Protein AF-A0AAW1MFY2-F1 (afdb_monomer)

Mean predicted aligned error: 10.08 Å

Organism: Popillia japonica (NCBI:txid7064)

pLDDT: mean 84.33, std 12.92, range [39.78, 96.62]

Secondary structure (DSSP, 8-state):
---EE-TT---EE-TTS-EEE-SSS-HHHHHHHHHHHHHHHHHHHHHHHHHHHHHHHHHHHHHHHTTPPP---HHHHHHHHHHHHHHHHHHHHTTTTSSPPGGGTT-HHHHHHHHHHHHHTTHHHHHHHHHHHHHHHHHHHHHHHHHHHHHHHHHHHHHHHHHHHHHHHHHHHHHHHHHH-

Nearest PDB structures (foldseek):
  8e2i-assembly1_F  TM=3.526E-01  e=3.278E+00  Homo sapiens
  5xg2-assembly1_A  TM=2.879E-01  e=3.469E+00  Pyrococcus yayanosii CH1
  3zx6-assembly1_B  TM=2.786E-01  e=5.454E+00  Archaeoglobus fulgidus DSM 4304
  3mtt-assembly1_A  TM=3.464E-01  e=9.600E+00  Homo sapiens

Solvent-accessible surface area (backbone atoms only — not comparable to full-atom values): 10398 Å² total; per-residue (Å²): 138,76,78,52,69,43,100,87,46,78,58,42,76,44,99,87,73,44,51,35,44,42,80,69,89,44,65,65,60,52,48,41,52,51,52,46,49,50,51,55,52,53,51,49,53,50,52,54,53,50,50,56,51,49,64,76,48,46,66,54,56,53,27,58,74,71,71,46,83,71,92,68,52,72,66,56,52,51,52,52,50,50,54,51,50,52,52,51,48,58,51,51,74,48,45,75,67,70,49,87,56,74,88,29,76,89,32,68,74,56,36,53,41,38,52,51,49,35,55,74,71,36,46,72,62,50,54,50,54,52,54,53,55,49,49,54,52,50,54,52,50,51,52,51,52,53,67,59,52,54,60,57,58,56,51,54,50,52,51,52,54,52,53,53,52,53,52,53,50,53,52,50,54,53,52,49,56,66,71,75,104

Foldseek 3Di:
DDEDEDADDQFAADPVRHTYAHPPDRPLVVVLLVLLVVLLVVLVVLVVLLVVLCVVCVVQVVCVVVVHDRPDDLVRLVVSLVSLVVSVVVLVVCVVVVPQDPVCPVPVSSSVSNVNSNVVSVVVVSSVVSVVSSVVSNVSSVVVNVVNVVVVVVVVVVVVVVVVVVVVVVVVVVVCVVVVD

Structure (mmCIF, N/CA/C/O backbone):
data_AF-A0AAW1MFY2-F1
#
_entry.id   AF-A0AAW1MFY2-F1
#
loop_
_atom_site.group_PDB
_atom_site.id
_atom_site.type_symbol
_atom_site.label_atom_id
_atom_site.label_alt_id
_atom_site.label_comp_id
_atom_site.label_asym_id
_atom_site.label_entity_id
_atom_site.label_seq_id
_atom_site.pdbx_PDB_ins_code
_atom_site.Cartn_x
_atom_site.Cartn_y
_atom_site.Cartn_z
_atom_site.occupancy
_atom_site.B_iso_or_equiv
_atom_site.auth_seq_id
_atom_site.auth_comp_id
_atom_site.auth_asym_id
_atom_site.auth_atom_id
_atom_site.pdbx_PDB_model_num
ATOM 1 N N . MET A 1 1 ? -27.710 10.215 18.232 1.00 49.28 1 MET A N 1
ATOM 2 C CA . MET A 1 1 ? -27.244 8.865 18.613 1.00 49.28 1 MET A CA 1
ATOM 3 C C . MET A 1 1 ? -28.051 8.469 19.843 1.00 49.28 1 MET A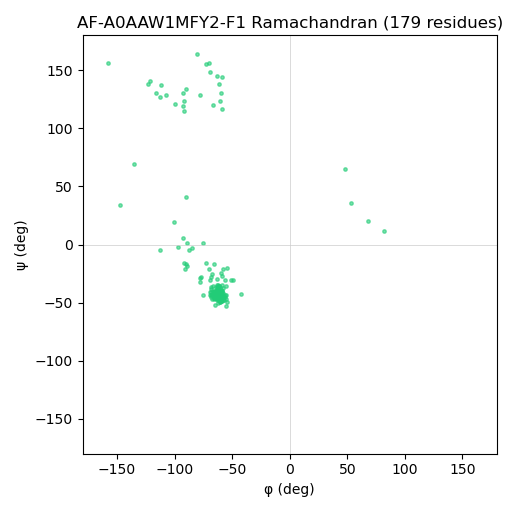 C 1
ATOM 5 O O . MET A 1 1 ? -27.950 9.173 20.839 1.00 49.28 1 MET A O 1
ATOM 9 N N . ASN A 1 2 ? -28.951 7.486 19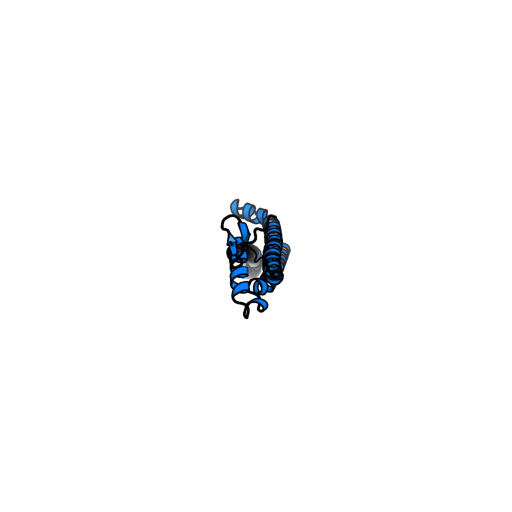.733 1.00 39.78 2 ASN A N 1
ATOM 10 C CA . ASN A 1 2 ? -29.898 7.128 20.799 1.00 39.78 2 ASN A CA 1
ATOM 11 C C . ASN A 1 2 ? -29.376 5.910 21.566 1.00 39.78 2 ASN A C 1
ATOM 13 O O . ASN A 1 2 ? -29.162 4.861 20.968 1.00 39.78 2 ASN A O 1
ATOM 17 N N . TYR A 1 3 ? -29.178 6.064 22.873 1.00 44.91 3 TYR A N 1
ATOM 18 C CA . TYR A 1 3 ? -28.800 4.979 23.777 1.00 44.91 3 TYR A CA 1
ATOM 19 C C . TYR A 1 3 ? -30.071 4.381 24.382 1.00 44.91 3 TYR A C 1
ATOM 21 O O . TYR A 1 3 ? -30.916 5.128 24.880 1.00 44.91 3 TYR A O 1
ATOM 29 N N . LYS A 1 4 ? -30.217 3.053 24.345 1.00 52.31 4 LYS A N 1
ATOM 30 C CA . LYS A 1 4 ? -31.281 2.338 25.064 1.00 52.31 4 LYS A CA 1
ATOM 31 C C . LYS A 1 4 ? -30.652 1.499 26.168 1.00 52.31 4 LYS A C 1
ATOM 33 O O . LYS A 1 4 ? -29.737 0.719 25.917 1.00 52.31 4 LYS A O 1
ATOM 38 N N . TYR A 1 5 ? -31.151 1.687 27.382 1.00 49.84 5 TYR A N 1
ATOM 39 C CA . TYR A 1 5 ? -30.713 0.959 28.566 1.00 49.84 5 TYR A CA 1
ATOM 40 C C . TYR A 1 5 ? -31.567 -0.302 28.732 1.00 49.84 5 TYR A C 1
ATOM 42 O O . TYR A 1 5 ? -32.791 -0.228 28.627 1.00 49.84 5 TYR A O 1
ATOM 50 N N . LEU A 1 6 ? -30.933 -1.448 28.990 1.00 51.25 6 LEU A N 1
ATOM 51 C CA . LEU A 1 6 ? -31.618 -2.685 29.375 1.00 51.25 6 LEU A CA 1
ATOM 52 C C . LEU A 1 6 ? -31.366 -2.948 30.863 1.00 51.25 6 LEU A C 1
ATOM 54 O O . LEU A 1 6 ? -30.215 -2.974 31.290 1.00 51.25 6 LEU A O 1
ATOM 58 N N . GLU A 1 7 ? -32.421 -3.180 31.646 1.00 47.53 7 GLU A N 1
ATOM 59 C CA . GLU A 1 7 ? -32.315 -3.375 33.103 1.00 47.53 7 GLU A CA 1
ATOM 60 C C . GLU A 1 7 ? -31.557 -4.655 33.519 1.00 47.53 7 GLU A C 1
ATOM 62 O O . GLU A 1 7 ? -31.112 -4.740 34.659 1.00 47.53 7 GLU A O 1
ATOM 67 N N . GLN A 1 8 ? -31.359 -5.632 32.618 1.00 43.28 8 GLN A N 1
ATOM 68 C CA . GLN A 1 8 ? -30.616 -6.883 32.886 1.00 43.28 8 GLN A CA 1
ATOM 69 C C . GLN A 1 8 ? -29.858 -7.441 31.656 1.00 43.28 8 GLN A C 1
ATOM 71 O O . GLN A 1 8 ? -29.762 -8.653 31.468 1.00 43.28 8 GLN A O 1
ATOM 76 N N . GLY A 1 9 ? -29.340 -6.577 30.777 1.00 53.31 9 GLY A N 1
ATOM 77 C CA . GLY A 1 9 ? -28.641 -6.995 29.552 1.00 53.31 9 GLY A CA 1
ATOM 78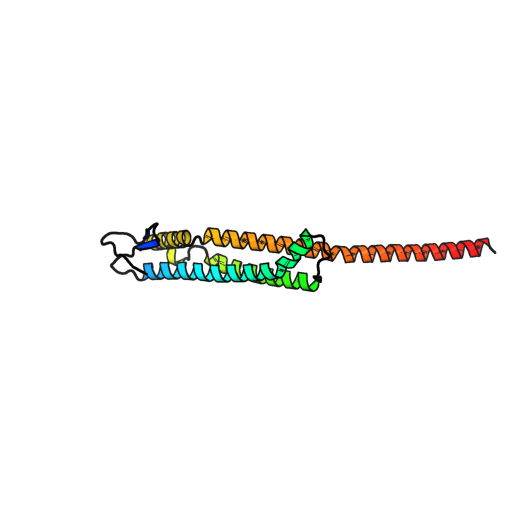 C C . GLY A 1 9 ? -27.147 -6.676 29.574 1.00 53.31 9 GLY A C 1
ATOM 79 O O . GLY A 1 9 ? -26.770 -5.575 29.956 1.00 53.31 9 GLY A O 1
ATOM 80 N N . LYS A 1 10 ? -26.304 -7.617 29.124 1.00 59.91 10 LYS A N 1
ATOM 81 C CA . LYS A 1 10 ? -24.885 -7.350 28.819 1.00 59.91 10 LYS A CA 1
ATOM 82 C C . LYS A 1 10 ? -24.788 -6.332 27.675 1.00 59.91 10 LYS A C 1
ATOM 84 O O . LYS A 1 10 ? -25.609 -6.387 26.757 1.00 59.91 10 LYS A O 1
ATOM 89 N N . ALA A 1 11 ? -23.786 -5.452 27.703 1.00 65.00 11 ALA A N 1
ATOM 90 C CA . ALA A 1 11 ? -23.556 -4.515 26.610 1.00 65.00 11 ALA A CA 1
ATOM 91 C C . ALA A 1 11 ? -23.307 -5.251 25.289 1.00 65.00 11 ALA A C 1
ATOM 93 O O . ALA A 1 11 ? -22.522 -6.198 25.227 1.00 65.00 11 ALA A O 1
ATOM 94 N N . ALA A 1 12 ? -24.016 -4.834 24.244 1.00 68.62 12 ALA A N 1
ATOM 95 C CA . ALA A 1 12 ? -23.994 -5.488 22.945 1.00 68.62 12 ALA A CA 1
ATOM 96 C C . ALA A 1 12 ? -24.432 -4.522 21.842 1.00 68.62 12 ALA A C 1
ATOM 98 O O . ALA A 1 12 ? -25.173 -3.563 22.079 1.00 68.62 12 ALA A O 1
ATOM 99 N N . ILE A 1 13 ? -24.009 -4.813 20.614 1.00 69.50 13 ILE A N 1
ATOM 100 C CA . ILE A 1 13 ? -24.531 -4.141 19.424 1.00 69.50 13 ILE A CA 1
ATOM 101 C C . ILE A 1 13 ? -25.712 -4.937 18.875 1.00 69.50 13 ILE A C 1
ATOM 103 O O . ILE A 1 13 ? -25.594 -6.118 18.551 1.00 69.50 13 ILE A O 1
ATOM 107 N N . SER A 1 14 ? -26.856 -4.269 18.743 1.00 71.19 14 SER A N 1
ATOM 108 C CA . SER A 1 14 ? -28.013 -4.794 18.022 1.00 71.19 14 SER A CA 1
ATOM 109 C C . SER A 1 14 ? -27.721 -4.864 16.514 1.00 71.19 14 SER A C 1
ATOM 111 O O . SER A 1 14 ? -27.051 -3.971 15.990 1.00 71.19 14 SER A O 1
ATOM 113 N N . PRO A 1 15 ? -28.291 -5.831 15.765 1.00 63.88 15 PRO A N 1
ATOM 114 C CA . PRO A 1 15 ? -28.170 -5.904 14.302 1.00 63.88 15 PRO A CA 1
ATOM 115 C C . PRO A 1 15 ? -28.610 -4.627 13.566 1.00 63.88 15 PRO A C 1
ATOM 117 O O . PRO A 1 15 ? -28.236 -4.410 12.419 1.00 63.88 15 PRO A O 1
ATOM 120 N N . ILE A 1 16 ? -29.412 -3.786 14.226 1.00 67.06 16 ILE A N 1
ATOM 121 C CA . ILE A 1 16 ? -29.963 -2.528 13.699 1.00 67.06 16 ILE A CA 1
ATOM 122 C C . ILE A 1 16 ? -29.010 -1.338 13.977 1.00 67.06 16 ILE A C 1
ATOM 124 O O . ILE A 1 16 ? -29.302 -0.198 13.631 1.00 67.06 16 ILE A O 1
ATOM 128 N N . GLY A 1 17 ? -27.852 -1.581 14.604 1.00 68.00 17 GLY A N 1
ATOM 129 C CA . GLY A 1 17 ? -26.869 -0.548 14.949 1.00 68.00 17 GLY A CA 1
ATOM 130 C C . GLY A 1 17 ? -27.187 0.218 16.239 1.00 68.00 17 GLY A C 1
ATOM 131 O O . GLY A 1 17 ? -26.557 1.238 16.521 1.00 68.00 17 GLY A O 1
ATOM 132 N N . GLU A 1 18 ? -28.152 -0.251 17.038 1.00 74.75 18 GLU A N 1
ATOM 133 C CA . GLU A 1 18 ? -28.389 0.282 18.384 1.00 74.75 18 GLU A CA 1
ATOM 134 C C . GLU A 1 18 ? -27.339 -0.274 19.357 1.00 74.75 18 GLU A C 1
ATOM 136 O O . GLU A 1 18 ? -27.129 -1.486 19.431 1.00 74.75 18 GLU A O 1
ATOM 141 N N . ILE A 1 19 ? -26.689 0.615 20.111 1.00 71.38 19 ILE A N 1
ATOM 142 C CA . ILE A 1 19 ? -25.712 0.246 21.139 1.00 71.38 19 ILE A CA 1
ATOM 143 C C . ILE A 1 19 ? -26.469 0.106 22.456 1.00 71.38 19 ILE A C 1
ATOM 145 O O . ILE A 1 19 ? -27.015 1.085 22.974 1.00 71.38 19 ILE A O 1
ATOM 149 N N . ILE A 1 20 ? -26.508 -1.114 22.981 1.00 73.12 20 ILE A N 1
ATOM 150 C CA . ILE A 1 20 ? -27.119 -1.422 24.270 1.00 73.12 20 ILE A CA 1
ATOM 151 C C . ILE A 1 20 ? -26.007 -1.333 25.308 1.00 73.12 20 ILE A C 1
ATOM 153 O O . ILE A 1 20 ? -25.006 -2.038 25.204 1.00 73.12 20 ILE A O 1
ATOM 157 N N . ILE A 1 21 ? -26.170 -0.429 26.268 1.00 71.94 21 ILE A N 1
ATOM 158 C CA . ILE A 1 21 ? -25.184 -0.132 27.310 1.00 71.94 21 ILE A CA 1
ATOM 159 C C . ILE A 1 21 ? -25.842 -0.389 28.663 1.00 71.94 21 ILE A C 1
ATOM 161 O O . ILE A 1 21 ? -27.019 -0.056 28.858 1.00 71.94 21 ILE A O 1
ATOM 165 N N . SER A 1 22 ? -25.086 -0.959 29.597 1.00 68.81 22 SER A N 1
ATOM 166 C CA . SER A 1 22 ? -25.566 -1.215 30.952 1.00 68.81 22 SER A CA 1
ATOM 167 C C . SER A 1 22 ? -25.933 0.117 31.646 1.00 68.81 22 SER A C 1
ATOM 169 O O . SER A 1 22 ? -25.223 1.121 31.491 1.00 68.81 22 SER A O 1
ATOM 171 N N . PRO A 1 23 ? -27.047 0.193 32.399 1.00 65.56 23 PRO A N 1
ATOM 172 C CA . PRO A 1 23 ? -27.486 1.439 33.038 1.00 65.56 23 PRO A CA 1
ATOM 173 C C . PRO A 1 23 ? -26.596 1.905 34.204 1.00 65.56 23 PRO A C 1
ATOM 175 O O . PRO A 1 23 ? -26.614 3.093 34.523 1.00 65.56 23 PRO A O 1
ATOM 178 N N . LEU A 1 24 ? -25.802 1.018 34.818 1.00 59.75 24 LEU A N 1
ATOM 179 C CA . LEU A 1 24 ? -24.924 1.325 35.955 1.00 59.75 24 LEU A CA 1
ATOM 180 C C . LEU A 1 24 ? -23.443 1.122 35.572 1.00 59.75 24 LEU A C 1
ATOM 182 O O . LEU A 1 24 ? -23.101 0.083 35.022 1.00 59.75 24 LEU A O 1
ATOM 186 N N . ASP A 1 25 ? -22.599 2.122 35.855 1.00 66.12 25 ASP A N 1
ATOM 187 C CA . ASP A 1 25 ? -21.136 2.161 35.630 1.00 66.12 25 ASP A CA 1
ATOM 188 C C . ASP A 1 25 ? -20.638 1.721 34.230 1.00 66.12 25 ASP A C 1
ATOM 190 O O . ASP A 1 25 ? -19.920 0.740 34.052 1.00 66.12 25 ASP A O 1
ATOM 194 N N . ASN A 1 26 ? -21.015 2.491 33.203 1.00 80.00 26 ASN A N 1
ATOM 195 C CA . ASN A 1 26 ? -20.731 2.195 31.791 1.00 80.00 26 ASN A CA 1
ATOM 196 C C . ASN A 1 26 ? -19.553 2.969 31.176 1.00 80.00 26 ASN A C 1
ATOM 198 O O . ASN A 1 26 ? -19.452 3.102 29.951 1.00 80.00 26 ASN A O 1
ATOM 202 N N . LEU A 1 27 ? -18.657 3.511 32.003 1.00 87.75 27 LEU A N 1
ATOM 203 C CA . LEU A 1 27 ? -17.519 4.294 31.516 1.00 87.75 27 LEU A CA 1
ATOM 204 C C . LEU A 1 27 ? -16.604 3.456 30.609 1.00 87.75 27 LEU A C 1
ATOM 206 O O . LEU A 1 27 ? -16.206 3.910 29.537 1.00 87.75 27 LEU A O 1
ATOM 210 N N . LEU A 1 28 ? -16.320 2.217 31.016 1.00 89.25 28 LEU A N 1
ATOM 211 C CA . LEU A 1 28 ? -15.463 1.291 30.275 1.00 89.25 28 LEU A CA 1
ATOM 212 C C . LEU A 1 28 ? -16.104 0.818 28.963 1.00 89.25 28 LEU A C 1
ATOM 214 O O . LEU A 1 28 ? -15.417 0.705 27.950 1.00 89.25 28 LEU A O 1
ATOM 218 N N . GLU A 1 29 ? -17.420 0.606 28.944 1.00 88.38 29 GLU A N 1
ATOM 219 C CA . GLU A 1 29 ? -18.171 0.253 27.731 1.00 88.38 29 GLU A CA 1
ATOM 220 C C . GLU A 1 29 ? -18.141 1.412 26.717 1.00 88.38 29 GLU A C 1
ATOM 222 O O . GLU A 1 29 ? -17.831 1.216 25.540 1.00 88.38 29 GLU A O 1
ATOM 227 N N . LYS A 1 30 ? -18.363 2.650 27.183 1.00 88.75 30 LYS A N 1
ATOM 228 C CA . LYS A 1 30 ? -18.258 3.866 26.357 1.00 88.75 30 LYS A CA 1
ATOM 229 C C . LYS A 1 30 ? -16.841 4.091 25.837 1.00 88.75 30 LYS A C 1
ATOM 231 O O . LYS A 1 30 ? -16.672 4.459 24.673 1.00 88.75 30 LYS A O 1
ATOM 236 N N . TYR A 1 31 ? -15.832 3.867 26.679 1.00 90.94 31 TYR A N 1
ATOM 237 C CA . TYR A 1 31 ? -14.429 3.916 26.272 1.00 90.94 31 TYR A CA 1
ATOM 238 C C . TYR A 1 31 ? -14.152 2.896 25.165 1.00 90.94 31 TYR A C 1
ATOM 240 O O . TYR A 1 31 ? -13.613 3.257 24.125 1.00 90.94 31 TYR A O 1
ATOM 248 N N . THR A 1 32 ? -14.597 1.652 25.351 1.00 90.19 32 THR A N 1
ATOM 249 C CA . THR A 1 32 ? -14.424 0.561 24.382 1.00 90.19 32 THR A CA 1
ATOM 250 C C . THR A 1 32 ? -15.038 0.902 23.032 1.00 90.19 32 THR A C 1
ATOM 252 O O . THR A 1 32 ? -14.385 0.768 21.997 1.00 90.19 32 THR A O 1
ATOM 255 N N . PHE A 1 33 ? -16.258 1.439 23.047 1.00 88.88 33 PHE A N 1
ATOM 256 C CA . PHE A 1 33 ? -16.913 1.935 21.845 1.00 88.88 33 PHE A CA 1
ATOM 257 C C . PHE A 1 33 ? -16.129 3.060 21.167 1.00 88.88 33 PHE A C 1
ATOM 259 O O . PHE A 1 33 ? -15.864 3.003 19.966 1.00 88.88 33 PHE A O 1
ATOM 266 N N . SER A 1 34 ? -15.721 4.066 21.940 1.00 92.00 34 SER A N 1
ATOM 267 C CA . SER A 1 34 ? -14.978 5.221 21.429 1.00 92.00 34 SER A CA 1
ATOM 268 C C . SER A 1 34 ? -13.633 4.805 20.832 1.00 92.00 34 SER A C 1
ATOM 270 O O . SER A 1 34 ? -13.237 5.325 19.793 1.00 92.00 34 SER A O 1
ATOM 272 N N . ASN A 1 35 ? -12.963 3.830 21.450 1.00 91.56 35 ASN A N 1
ATOM 273 C CA . ASN A 1 35 ? -11.698 3.280 20.986 1.00 91.56 35 ASN A CA 1
ATOM 274 C C . ASN A 1 35 ? -11.854 2.571 19.629 1.00 91.56 35 ASN A C 1
ATOM 276 O O . ASN A 1 35 ? -11.176 2.917 18.662 1.00 91.56 35 ASN A O 1
ATOM 280 N N . ALA A 1 36 ? -12.808 1.642 19.512 1.00 89.62 36 ALA A N 1
ATOM 281 C CA . ALA A 1 36 ? -13.078 0.953 18.248 1.00 89.62 36 ALA A CA 1
ATOM 282 C C . ALA A 1 36 ? -13.559 1.919 17.143 1.00 89.62 36 ALA A C 1
ATOM 284 O O . ALA A 1 36 ? -13.197 1.778 15.972 1.00 89.62 36 ALA A O 1
ATOM 285 N N . MET A 1 37 ? -14.328 2.950 17.504 1.00 91.56 37 MET A N 1
ATOM 286 C CA . MET A 1 37 ? -14.742 4.000 16.571 1.00 91.56 37 MET A CA 1
ATOM 287 C C . MET A 1 37 ? -13.551 4.839 16.087 1.00 91.56 37 MET A C 1
ATOM 289 O O . MET A 1 37 ? -13.436 5.096 14.888 1.00 91.56 37 MET A O 1
ATOM 293 N N . ALA A 1 38 ? -12.642 5.230 16.985 1.00 92.00 38 ALA A N 1
ATOM 294 C CA . ALA A 1 38 ? -11.420 5.947 16.625 1.00 92.00 38 ALA A CA 1
ATOM 295 C C . ALA A 1 38 ? -10.551 5.124 15.661 1.00 92.00 38 ALA A C 1
ATOM 297 O O . ALA A 1 38 ? -10.046 5.667 14.676 1.00 92.00 38 ALA A O 1
ATOM 298 N N . LEU A 1 39 ? -10.450 3.810 15.886 1.00 89.31 39 LEU A N 1
ATOM 299 C CA . LEU A 1 39 ? -9.765 2.890 14.979 1.00 89.31 39 LEU A CA 1
ATOM 300 C C . LEU A 1 39 ? -10.403 2.876 13.580 1.00 89.31 39 LEU A C 1
ATOM 302 O O . LEU A 1 39 ? -9.697 2.991 12.581 1.00 89.31 39 LEU A O 1
ATOM 306 N N . SER A 1 40 ? -11.735 2.813 13.499 1.00 92.06 40 SER A N 1
ATOM 307 C CA . SER A 1 40 ? -12.476 2.853 12.227 1.00 92.06 40 SER A CA 1
ATOM 308 C C . SER A 1 40 ? -12.232 4.139 11.426 1.00 92.06 40 SER A C 1
ATOM 310 O O . SER A 1 40 ? -12.068 4.091 10.201 1.00 92.06 40 SER A O 1
ATOM 312 N N . VAL A 1 41 ? -12.174 5.286 12.114 1.00 93.94 41 VAL A N 1
ATOM 313 C CA . VAL A 1 41 ? -11.869 6.590 11.503 1.00 93.94 41 VAL A CA 1
ATOM 314 C C . VAL A 1 41 ? -10.417 6.643 11.035 1.00 93.94 41 VAL A C 1
ATOM 316 O O . VAL A 1 41 ? -10.159 7.054 9.905 1.00 93.94 41 VAL A O 1
ATOM 319 N N . LYS A 1 42 ? -9.470 6.183 11.863 1.00 91.00 42 LYS A N 1
ATOM 320 C CA . LYS A 1 42 ? -8.046 6.108 11.504 1.00 91.00 42 LYS A CA 1
ATOM 321 C C . LYS A 1 42 ? -7.832 5.252 10.253 1.00 91.00 42 LYS A C 1
ATOM 323 O O . LYS A 1 42 ? -7.138 5.681 9.335 1.00 91.00 42 LYS A O 1
ATOM 328 N N . LEU A 1 43 ? -8.500 4.099 10.183 1.00 91.44 43 LEU A N 1
ATOM 329 C CA . LEU A 1 43 ? -8.498 3.231 9.007 1.00 91.44 43 LEU A CA 1
ATOM 330 C C . LEU A 1 43 ? -9.026 3.963 7.765 1.00 91.44 43 LEU A C 1
ATOM 332 O O . LEU A 1 43 ? -8.417 3.876 6.705 1.00 91.44 43 LEU A O 1
ATOM 336 N N . GLY A 1 44 ? -10.091 4.758 7.910 1.00 93.75 44 GLY A N 1
ATOM 337 C CA . GLY A 1 44 ? -10.635 5.584 6.826 1.00 93.75 44 GLY A CA 1
ATOM 338 C C . GLY A 1 44 ? -9.655 6.631 6.285 1.00 93.75 44 GLY A C 1
ATOM 339 O O . GLY A 1 44 ? -9.615 6.882 5.082 1.00 93.75 44 GLY A O 1
ATOM 340 N N . ILE A 1 45 ? -8.814 7.212 7.145 1.00 93.12 45 ILE A N 1
ATOM 341 C CA . ILE A 1 45 ? -7.768 8.158 6.721 1.00 93.12 45 ILE A CA 1
ATOM 342 C C . ILE A 1 45 ? -6.708 7.449 5.867 1.00 93.12 45 ILE A C 1
ATOM 344 O O . ILE A 1 45 ? -6.247 8.004 4.865 1.00 93.12 45 ILE A O 1
ATOM 348 N N . TRP A 1 46 ? -6.325 6.223 6.229 1.00 91.06 46 TRP A N 1
ATOM 349 C CA . TRP A 1 46 ? -5.390 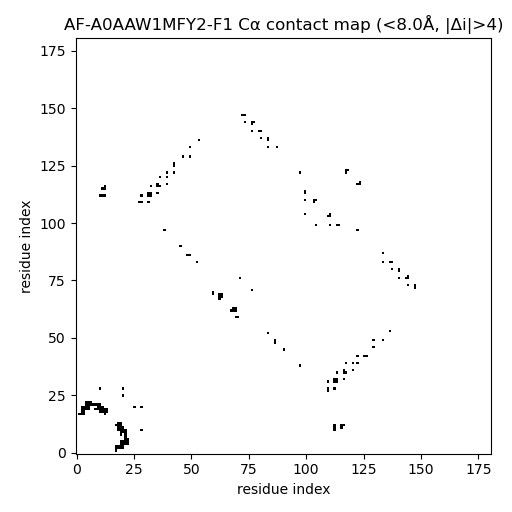5.431 5.427 1.00 91.06 46 TRP A CA 1
ATOM 350 C C . TRP A 1 46 ? -6.001 4.972 4.109 1.00 91.06 46 TRP A C 1
ATOM 352 O O . TRP A 1 46 ? -5.328 5.064 3.087 1.00 91.06 46 TRP A O 1
ATOM 362 N N . GLU A 1 47 ? -7.269 4.549 4.111 1.00 93.69 47 GLU A N 1
ATOM 363 C CA . GLU A 1 47 ? -8.014 4.225 2.886 1.00 93.69 47 GLU A CA 1
ATOM 364 C C . GLU A 1 47 ? -7.995 5.408 1.914 1.00 93.69 47 GLU A C 1
ATOM 366 O O . GLU A 1 47 ? -7.611 5.244 0.760 1.00 93.69 47 GLU A O 1
ATOM 371 N N . ALA A 1 48 ? -8.318 6.614 2.392 1.00 95.81 48 ALA A N 1
ATOM 372 C CA . ALA A 1 48 ? -8.302 7.823 1.571 1.00 95.81 48 ALA A CA 1
ATOM 373 C C . ALA A 1 48 ? -6.891 8.186 1.074 1.00 95.81 48 ALA A C 1
ATOM 375 O O . ALA A 1 48 ? -6.724 8.660 -0.049 1.00 95.81 48 ALA A O 1
ATOM 376 N N . SER A 1 49 ? -5.867 7.963 1.902 1.00 94.56 49 SER A N 1
ATOM 377 C CA . SER A 1 49 ? -4.470 8.228 1.532 1.00 94.56 49 SER A CA 1
ATOM 378 C C . SER A 1 49 ? -3.975 7.261 0.453 1.00 94.56 49 SER A C 1
ATOM 380 O O . SER A 1 49 ? -3.256 7.680 -0.453 1.00 94.56 49 SER A O 1
ATOM 382 N N . LEU A 1 50 ? -4.379 5.989 0.528 1.00 95.31 50 LEU A N 1
ATOM 383 C CA . LEU A 1 50 ? -4.098 4.985 -0.496 1.00 95.31 50 LEU A CA 1
ATOM 384 C C . LEU A 1 50 ? -4.857 5.265 -1.789 1.00 95.31 50 LEU A C 1
ATOM 386 O O . LEU A 1 50 ? -4.259 5.184 -2.854 1.00 95.31 50 LEU A O 1
ATOM 390 N N . GLU A 1 51 ? -6.133 5.637 -1.708 1.00 96.19 51 GLU A N 1
ATOM 391 C CA . GLU A 1 51 ? -6.918 5.990 -2.895 1.00 96.19 51 GLU A CA 1
ATOM 392 C C . GLU A 1 51 ? -6.283 7.173 -3.632 1.00 96.19 51 GLU A C 1
ATOM 394 O O . GLU A 1 51 ? -5.994 7.089 -4.819 1.00 96.19 51 GLU A O 1
ATOM 399 N N . LYS A 1 52 ? -5.900 8.219 -2.890 1.00 96.25 52 LYS A N 1
ATOM 400 C CA . LYS A 1 52 ? -5.175 9.357 -3.459 1.00 96.25 52 LYS A CA 1
ATOM 401 C C . LYS A 1 52 ? -3.866 8.936 -4.126 1.00 96.25 52 LYS A C 1
ATOM 403 O O . LYS A 1 52 ? -3.479 9.526 -5.128 1.00 96.25 52 LYS A O 1
ATOM 408 N N . TYR A 1 53 ? -3.149 7.963 -3.565 1.00 95.44 53 TYR A N 1
ATOM 409 C CA . TYR A 1 53 ? -1.946 7.428 -4.198 1.00 95.44 53 TYR A CA 1
ATOM 410 C C . TYR A 1 53 ? -2.277 6.711 -5.515 1.00 95.44 53 TYR A C 1
ATOM 412 O O . TYR A 1 53 ? -1.617 6.978 -6.521 1.00 95.44 53 TYR A O 1
ATOM 420 N N . ILE A 1 54 ? -3.304 5.855 -5.513 1.00 95.88 54 ILE A N 1
ATOM 421 C CA . ILE A 1 54 ? -3.788 5.117 -6.688 1.00 95.88 54 ILE A CA 1
ATOM 422 C C . ILE A 1 54 ? -4.152 6.084 -7.820 1.00 95.88 54 ILE A C 1
ATOM 424 O O . ILE A 1 54 ? -3.670 5.904 -8.938 1.00 95.88 54 ILE A O 1
ATOM 428 N N . ASP A 1 55 ? -4.870 7.167 -7.522 1.00 95.56 55 ASP A N 1
ATOM 429 C CA . ASP A 1 55 ? -5.215 8.202 -8.507 1.00 95.56 55 ASP A CA 1
ATOM 430 C C . ASP A 1 55 ? -3.963 8.772 -9.202 1.00 95.56 55 ASP A C 1
ATOM 432 O O . ASP A 1 55 ? -3.963 9.065 -10.397 1.00 95.56 55 ASP A O 1
ATOM 436 N N . THR A 1 56 ? -2.841 8.902 -8.478 1.00 93.31 56 THR A N 1
ATOM 437 C CA . THR A 1 56 ? -1.597 9.421 -9.074 1.00 93.31 56 THR A CA 1
ATOM 438 C C . THR A 1 56 ? -0.894 8.453 -10.017 1.00 93.31 56 THR A C 1
ATOM 440 O O . THR A 1 56 ? -0.007 8.895 -10.743 1.00 93.31 56 THR A O 1
ATOM 443 N N . ILE A 1 57 ? -1.230 7.163 -9.997 1.00 92.69 57 ILE A N 1
ATOM 444 C CA . ILE A 1 57 ? -0.629 6.132 -10.860 1.00 92.69 57 ILE A CA 1
ATOM 445 C C . ILE A 1 57 ? -1.627 5.562 -11.878 1.00 92.69 57 ILE A C 1
ATOM 447 O O . ILE A 1 57 ? -1.227 4.800 -12.755 1.00 92.69 57 ILE A O 1
ATOM 451 N N . GLU A 1 58 ? -2.901 5.957 -11.820 1.00 92.31 58 GLU A N 1
ATOM 452 C CA . GLU A 1 58 ? -3.966 5.471 -12.705 1.00 92.31 58 GLU A CA 1
ATOM 453 C C . GLU A 1 58 ? -3.628 5.674 -14.190 1.00 92.31 58 GLU A C 1
ATOM 455 O O . GLU A 1 58 ? -3.744 4.741 -14.990 1.00 92.31 58 GLU A O 1
ATOM 460 N N . PHE A 1 59 ? -3.095 6.846 -14.555 1.00 90.56 59 PHE A N 1
ATOM 461 C CA . PHE A 1 59 ? -2.695 7.148 -15.936 1.00 90.56 59 PHE A CA 1
ATOM 462 C C . PHE A 1 59 ? -1.691 6.133 -16.501 1.00 90.56 59 PHE A C 1
ATOM 464 O O . PHE A 1 59 ? -1.680 5.871 -17.701 1.00 90.56 59 PHE A O 1
ATOM 471 N N . VAL A 1 60 ? -0.855 5.547 -15.638 1.00 90.25 60 VAL A N 1
ATOM 472 C CA . VAL A 1 60 ? 0.144 4.561 -16.045 1.00 90.25 60 VAL A CA 1
ATOM 473 C C . VAL A 1 60 ? -0.534 3.268 -16.471 1.00 90.25 60 VAL A C 1
ATOM 475 O O . VAL A 1 60 ? -0.177 2.700 -17.500 1.00 90.25 60 VAL A O 1
ATOM 478 N N . THR A 1 61 ? -1.536 2.817 -15.715 1.00 88.50 61 THR A N 1
ATOM 479 C CA . THR A 1 61 ? -2.310 1.621 -16.074 1.00 88.50 61 THR A CA 1
ATOM 480 C C . THR A 1 61 ? -3.053 1.807 -17.396 1.00 88.50 61 THR A C 1
ATOM 482 O O . THR A 1 61 ? -3.080 0.893 -18.220 1.00 88.50 61 THR A O 1
ATOM 485 N N . GLU A 1 62 ? -3.570 3.012 -17.646 1.00 90.06 62 GLU A N 1
ATOM 486 C CA . GLU A 1 62 ? -4.235 3.362 -18.901 1.00 90.06 62 GLU A CA 1
ATOM 487 C C . GLU A 1 62 ? -3.255 3.381 -20.082 1.00 90.06 62 GLU A C 1
ATOM 489 O O . GLU A 1 62 ? -3.554 2.842 -21.151 1.00 90.06 62 GLU A O 1
ATOM 494 N N . ASP A 1 63 ? -2.057 3.940 -19.888 1.00 89.88 63 ASP A N 1
ATOM 495 C CA . ASP A 1 63 ? -0.997 3.911 -20.895 1.00 89.88 63 ASP A CA 1
ATOM 496 C C . ASP A 1 63 ? -0.563 2.471 -21.215 1.00 89.88 63 ASP A C 1
ATOM 498 O O . ASP A 1 63 ? -0.447 2.125 -22.3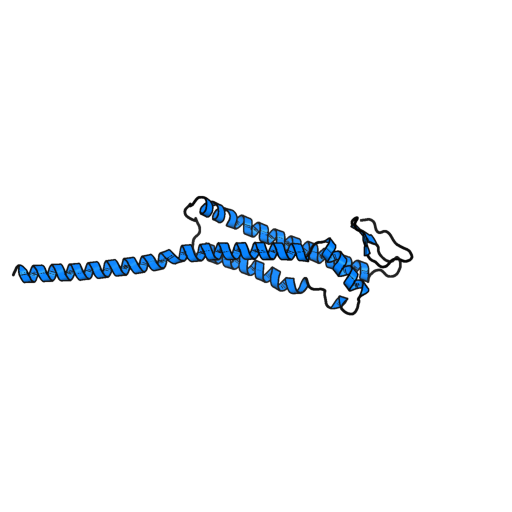93 1.00 89.88 63 ASP A O 1
ATOM 502 N N . LEU A 1 64 ? -0.395 1.608 -20.202 1.00 86.75 64 LEU A N 1
ATOM 503 C CA . LEU A 1 64 ? -0.076 0.187 -20.401 1.00 86.75 64 LEU A CA 1
ATOM 504 C C . LEU A 1 64 ? -1.166 -0.534 -21.200 1.00 86.75 64 LEU A C 1
ATOM 506 O O . LEU A 1 64 ? -0.855 -1.251 -22.150 1.00 86.75 64 LEU A O 1
ATOM 510 N N . LYS A 1 65 ? -2.439 -0.336 -20.837 1.00 89.06 65 LYS A N 1
ATOM 511 C CA . LYS A 1 65 ? -3.588 -0.969 -21.503 1.00 89.06 65 LYS A CA 1
ATOM 512 C C . LYS A 1 65 ? -3.652 -0.617 -22.990 1.00 89.06 65 LYS A C 1
ATOM 514 O O . LYS A 1 65 ? -3.955 -1.474 -23.814 1.00 89.06 65 LYS A O 1
ATOM 519 N N . ASN A 1 66 ? -3.352 0.635 -23.327 1.00 91.06 66 ASN A N 1
ATOM 520 C CA . ASN A 1 66 ? -3.390 1.133 -24.700 1.00 91.06 66 ASN A CA 1
ATOM 521 C C . ASN A 1 66 ? -2.091 0.855 -25.485 1.00 91.06 66 ASN A C 1
ATOM 523 O O . ASN A 1 66 ? -2.012 1.188 -26.666 1.00 91.06 66 ASN A O 1
ATOM 527 N N . GLY A 1 67 ? -1.069 0.260 -24.855 1.00 84.31 67 GLY A N 1
ATOM 528 C CA . GLY A 1 67 ? 0.246 0.048 -25.470 1.00 84.31 67 GLY A CA 1
ATOM 529 C C . GLY A 1 67 ? 1.016 1.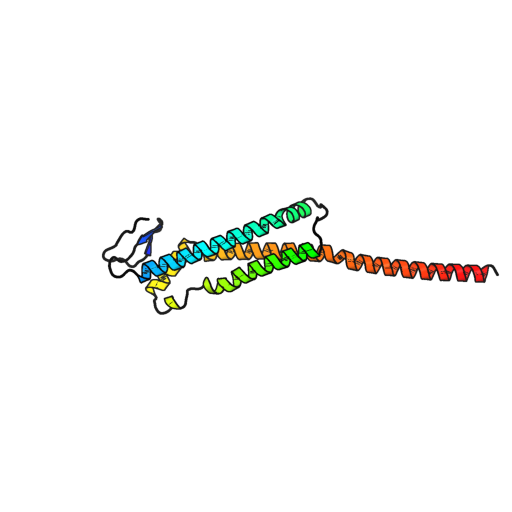349 -25.721 1.00 84.31 67 GLY A C 1
ATOM 530 O O . GLY A 1 67 ? 1.927 1.391 -26.551 1.00 84.31 67 GLY A O 1
ATOM 531 N N . ASN A 1 68 ? 0.648 2.424 -25.023 1.00 85.88 68 ASN A N 1
ATOM 532 C CA . ASN A 1 68 ? 1.305 3.714 -25.140 1.00 85.88 68 ASN A CA 1
ATOM 533 C C . ASN A 1 68 ? 2.685 3.677 -24.482 1.00 85.88 68 ASN A C 1
ATOM 535 O O . ASN A 1 68 ? 2.956 2.941 -23.531 1.00 85.88 68 ASN A O 1
ATOM 539 N N . LYS A 1 69 ? 3.570 4.561 -24.946 1.00 83.50 69 LYS A N 1
ATOM 540 C CA . LYS A 1 69 ? 4.841 4.795 -24.266 1.00 83.50 69 LYS A CA 1
ATOM 541 C C . LYS A 1 69 ? 4.580 5.439 -22.903 1.00 83.50 69 LYS A C 1
ATOM 543 O O . LYS A 1 69 ? 4.091 6.564 -22.839 1.00 83.50 69 LYS A O 1
ATOM 548 N N . ILE A 1 70 ? 5.003 4.755 -21.846 1.00 85.94 70 ILE A N 1
ATOM 549 C CA . ILE A 1 70 ? 4.886 5.217 -20.460 1.00 85.94 70 ILE A CA 1
ATOM 550 C C . ILE A 1 70 ? 5.652 6.533 -20.284 1.00 85.94 70 ILE A C 1
ATOM 552 O O . ILE A 1 70 ? 6.859 6.609 -20.544 1.00 85.94 70 ILE A O 1
ATOM 556 N N . LYS A 1 71 ? 4.949 7.572 -19.825 1.00 83.19 71 LYS A N 1
ATOM 557 C CA . LYS A 1 71 ? 5.487 8.925 -19.596 1.00 83.19 71 LYS A CA 1
ATOM 558 C C . LYS A 1 71 ? 6.045 9.112 -18.178 1.00 83.19 71 LYS A C 1
ATOM 560 O O . LYS A 1 71 ? 5.828 10.151 -17.570 1.00 83.19 71 LYS A O 1
ATOM 565 N N . MET A 1 72 ? 6.748 8.113 -17.649 1.00 86.62 72 MET A N 1
ATOM 566 C CA . MET A 1 72 ? 7.473 8.208 -16.377 1.00 86.62 72 MET A CA 1
ATOM 567 C C . MET A 1 72 ? 8.948 7.880 -16.584 1.00 86.62 72 MET A C 1
ATOM 569 O O . MET A 1 72 ? 9.304 6.938 -17.294 1.00 86.62 72 MET A O 1
ATOM 573 N N . SER A 1 73 ? 9.807 8.663 -15.946 1.00 87.62 73 SER A N 1
ATOM 574 C CA . SER A 1 73 ? 11.240 8.416 -15.828 1.00 87.62 73 SER A CA 1
ATOM 575 C C . SER A 1 73 ? 11.549 7.408 -14.718 1.00 87.62 73 SER A C 1
ATOM 577 O O . SER A 1 73 ? 10.736 7.142 -13.833 1.00 87.62 73 SER A O 1
ATOM 579 N N . GLN A 1 74 ? 12.763 6.854 -14.738 1.00 87.31 74 GLN A N 1
ATOM 580 C CA . GLN A 1 74 ? 13.214 5.896 -13.724 1.00 87.31 74 GLN A CA 1
ATOM 581 C C . GLN A 1 74 ? 13.248 6.515 -12.319 1.00 87.31 74 GLN A C 1
ATOM 583 O O . GLN A 1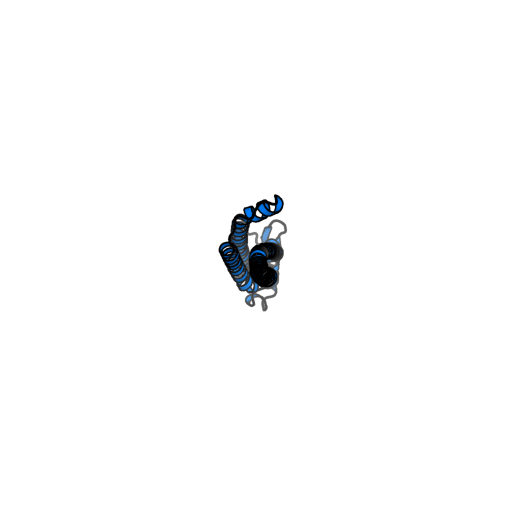 74 ? 12.930 5.842 -11.340 1.00 87.31 74 GLN A O 1
ATOM 588 N N . GLU A 1 75 ? 13.590 7.800 -12.229 1.00 89.25 75 GLU A N 1
ATOM 589 C CA . GLU A 1 75 ? 13.579 8.560 -10.980 1.00 89.25 75 GLU A CA 1
ATOM 590 C C . GLU A 1 75 ? 12.152 8.748 -10.447 1.00 89.25 75 GLU A C 1
ATOM 592 O O . GLU A 1 75 ? 11.904 8.533 -9.262 1.00 89.25 75 GLU A O 1
ATOM 597 N N . GLU A 1 76 ? 11.186 9.061 -11.315 1.00 90.88 76 GLU A N 1
ATOM 598 C CA . GLU A 1 76 ? 9.777 9.181 -10.921 1.00 90.88 76 GLU A CA 1
ATOM 599 C C . GLU A 1 76 ? 9.193 7.847 -10.452 1.00 90.88 76 GLU A C 1
ATOM 601 O O . GLU A 1 76 ? 8.479 7.821 -9.449 1.00 90.88 76 GLU A O 1
ATOM 606 N N . VAL A 1 77 ? 9.528 6.737 -11.124 1.00 92.00 77 VAL A N 1
ATOM 607 C CA . VAL A 1 77 ? 9.149 5.383 -10.680 1.00 92.00 77 VAL A CA 1
ATOM 608 C C . VAL A 1 77 ? 9.721 5.103 -9.291 1.00 92.00 77 VAL A C 1
ATOM 610 O O . VAL A 1 77 ? 8.997 4.635 -8.414 1.00 92.00 77 VAL A O 1
ATOM 613 N N . LEU A 1 78 ? 10.994 5.433 -9.054 1.00 92.25 78 LEU A N 1
ATOM 614 C CA . LEU A 1 78 ? 11.629 5.240 -7.750 1.00 92.25 78 LEU A CA 1
ATOM 615 C C . LEU A 1 78 ? 10.985 6.112 -6.661 1.00 92.25 78 LEU A C 1
ATOM 617 O O . LEU A 1 78 ? 10.739 5.625 -5.557 1.00 92.25 78 LEU A O 1
ATOM 621 N N . ARG A 1 79 ? 10.649 7.371 -6.969 1.00 94.12 79 ARG A N 1
ATOM 622 C CA . ARG A 1 79 ? 9.933 8.260 -6.042 1.00 94.12 79 ARG A CA 1
ATOM 623 C C . ARG A 1 79 ? 8.565 7.689 -5.681 1.00 94.12 79 ARG A C 1
ATOM 625 O O . ARG A 1 79 ? 8.230 7.618 -4.502 1.00 94.12 79 ARG A O 1
ATOM 632 N N . LYS A 1 80 ? 7.806 7.216 -6.675 1.00 94.00 80 LYS A N 1
ATOM 633 C CA . LYS A 1 80 ? 6.505 6.568 -6.459 1.00 94.00 80 LYS A CA 1
ATOM 634 C C . LYS A 1 80 ? 6.614 5.281 -5.652 1.00 94.00 80 LYS A C 1
ATOM 636 O O . LYS A 1 80 ? 5.758 5.041 -4.803 1.00 94.00 80 LYS A O 1
ATOM 641 N N . HIS A 1 81 ? 7.670 4.501 -5.863 1.00 93.94 81 HIS A N 1
ATOM 642 C CA . HIS A 1 81 ? 7.971 3.329 -5.046 1.00 93.94 81 HIS A CA 1
ATOM 643 C C . HIS A 1 81 ? 8.213 3.713 -3.578 1.00 93.94 81 HIS A C 1
ATOM 645 O O . HIS A 1 81 ? 7.647 3.097 -2.679 1.00 93.94 81 HIS A O 1
ATOM 651 N N . GLY A 1 82 ? 8.997 4.768 -3.331 1.00 94.56 82 GLY A N 1
ATOM 652 C CA . GLY A 1 82 ? 9.253 5.289 -1.986 1.00 94.56 82 GLY A CA 1
ATOM 653 C C . GLY A 1 82 ? 7.999 5.830 -1.291 1.00 94.56 82 GLY A C 1
ATOM 654 O O . GLY A 1 82 ? 7.773 5.523 -0.123 1.00 94.56 82 GLY A O 1
ATOM 655 N N . GLU A 1 83 ? 7.156 6.579 -2.010 1.00 94.31 83 GLU A N 1
ATOM 656 C CA . GLU A 1 83 ? 5.855 7.059 -1.514 1.00 94.31 83 GLU A CA 1
ATOM 657 C C . GLU A 1 83 ? 4.960 5.889 -1.064 1.00 94.31 83 GLU A C 1
ATOM 659 O O . GLU A 1 83 ? 4.430 5.907 0.049 1.00 94.31 83 GLU A O 1
ATOM 664 N N . LEU A 1 84 ? 4.843 4.840 -1.890 1.00 94.81 84 LEU A N 1
ATOM 665 C CA . LEU A 1 84 ? 4.061 3.648 -1.554 1.00 94.81 84 LEU A CA 1
ATOM 666 C C . LEU A 1 84 ? 4.658 2.880 -0.373 1.00 94.81 84 LEU A C 1
ATOM 668 O O . LEU A 1 84 ? 3.924 2.419 0.500 1.00 94.81 84 LEU A O 1
ATOM 672 N N . PHE A 1 85 ? 5.985 2.752 -0.325 1.00 93.31 85 PHE A N 1
ATOM 673 C CA . PHE A 1 85 ? 6.672 2.090 0.779 1.00 93.31 85 PHE A CA 1
ATOM 674 C C . PHE A 1 85 ? 6.437 2.820 2.106 1.00 93.31 85 PHE A C 1
ATOM 676 O O . PHE A 1 85 ? 6.132 2.178 3.109 1.00 93.31 85 PHE A O 1
ATOM 683 N N . ALA A 1 86 ? 6.505 4.154 2.112 1.00 92.19 86 ALA A N 1
ATOM 684 C CA . ALA A 1 86 ? 6.210 4.962 3.292 1.00 92.19 86 ALA A CA 1
ATOM 685 C C . ALA A 1 86 ? 4.753 4.789 3.753 1.00 92.19 86 ALA A C 1
ATOM 687 O O . ALA A 1 86 ? 4.502 4.623 4.948 1.00 92.19 86 ALA A O 1
ATOM 688 N N . LEU A 1 87 ? 3.801 4.763 2.813 1.00 91.31 87 LEU A N 1
ATOM 689 C CA . LEU A 1 87 ? 2.390 4.519 3.114 1.00 91.31 87 LEU A CA 1
ATOM 690 C C . LEU A 1 87 ? 2.174 3.118 3.709 1.00 91.31 87 LEU A C 1
ATOM 692 O O . LEU A 1 87 ? 1.549 2.984 4.761 1.00 91.31 87 LEU A O 1
ATOM 696 N N . ARG A 1 88 ? 2.748 2.082 3.086 1.00 90.12 88 ARG A N 1
ATOM 697 C CA . ARG A 1 88 ? 2.704 0.698 3.582 1.00 90.12 88 ARG A CA 1
ATOM 698 C C . ARG A 1 88 ? 3.324 0.581 4.970 1.00 90.12 88 ARG A C 1
ATOM 700 O O . ARG A 1 88 ? 2.758 -0.082 5.831 1.00 90.12 88 ARG A O 1
ATOM 707 N N . HIS A 1 89 ? 4.461 1.232 5.205 1.00 88.44 89 HIS A N 1
ATOM 708 C CA . HIS A 1 89 ? 5.118 1.232 6.507 1.00 88.44 89 HIS A CA 1
ATOM 709 C C . HIS A 1 89 ? 4.241 1.878 7.587 1.00 88.44 89 HIS A C 1
ATOM 711 O O . HIS A 1 89 ? 4.074 1.300 8.657 1.00 88.44 89 HIS A O 1
ATOM 717 N N . MET A 1 90 ? 3.627 3.028 7.297 1.00 84.75 90 MET A N 1
ATOM 718 C CA . MET A 1 90 ? 2.730 3.717 8.229 1.00 84.75 90 MET A CA 1
ATOM 719 C C . MET A 1 90 ? 1.507 2.865 8.598 1.00 84.75 90 MET A C 1
ATOM 721 O O . MET A 1 90 ? 1.116 2.818 9.768 1.00 84.75 90 MET A O 1
ATOM 725 N N . ILE A 1 91 ? 0.923 2.183 7.609 1.00 83.88 91 ILE A N 1
ATOM 726 C CA . ILE A 1 91 ? -0.217 1.281 7.804 1.00 83.88 91 ILE A CA 1
ATOM 727 C C . ILE A 1 91 ? 0.212 0.056 8.617 1.00 83.88 91 ILE A C 1
ATOM 729 O O . ILE A 1 91 ? -0.439 -0.261 9.606 1.00 83.88 91 ILE A O 1
ATOM 733 N N . ASN A 1 92 ? 1.338 -0.576 8.273 1.00 81.12 92 ASN A N 1
ATOM 734 C CA . ASN A 1 92 ? 1.838 -1.766 8.964 1.00 81.12 92 ASN A CA 1
ATOM 735 C C . ASN A 1 92 ? 2.245 -1.495 10.415 1.00 81.12 92 ASN A C 1
ATOM 737 O O . ASN A 1 92 ? 1.856 -2.256 11.290 1.00 81.12 92 ASN A O 1
ATOM 741 N N . LEU A 1 93 ? 2.956 -0.396 10.695 1.00 74.31 93 LEU A N 1
ATOM 742 C CA . LEU A 1 93 ? 3.314 -0.005 12.068 1.00 74.31 93 LEU A CA 1
ATOM 743 C C . LEU A 1 93 ? 2.070 0.204 12.941 1.00 74.31 93 LEU A C 1
ATOM 745 O O . LEU A 1 93 ? 2.097 0.058 14.156 1.00 74.31 93 LEU A O 1
ATOM 749 N N . SER A 1 94 ? 0.964 0.568 12.303 1.00 65.81 94 SER A N 1
ATOM 750 C CA . SER A 1 94 ? -0.308 0.770 12.969 1.00 65.81 94 SER A CA 1
ATOM 751 C C . SER A 1 94 ? -1.230 -0.450 12.891 1.00 65.81 94 SER A C 1
ATOM 753 O O . SER A 1 94 ? -2.326 -0.396 13.443 1.00 65.81 94 SER A O 1
ATOM 755 N N . SER A 1 95 ? -0.814 -1.516 12.203 1.00 63.31 95 SER A N 1
ATOM 756 C CA . SER A 1 95 ? -1.549 -2.774 12.088 1.00 63.31 95 SER A CA 1
ATOM 757 C C . SER A 1 95 ? -1.406 -3.617 13.349 1.00 63.31 95 SER A C 1
ATOM 759 O O . SER A 1 95 ? -2.366 -4.286 13.703 1.00 63.31 95 SER A O 1
ATOM 761 N N . ASP A 1 96 ? -0.295 -3.496 14.082 1.00 61.62 96 ASP A N 1
ATOM 762 C CA . ASP A 1 96 ? -0.175 -4.014 15.460 1.00 61.62 96 ASP A CA 1
ATOM 763 C C . ASP A 1 96 ? -1.246 -3.403 16.388 1.00 61.62 96 ASP A C 1
ATOM 765 O O . ASP A 1 96 ? -1.601 -3.956 17.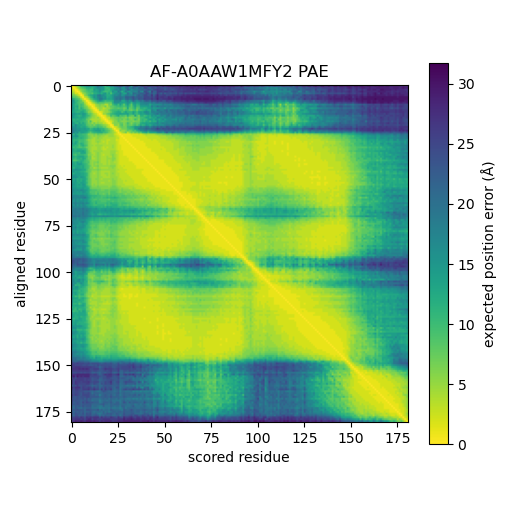420 1.00 61.62 96 ASP A O 1
ATOM 769 N N . LEU A 1 97 ? -1.807 -2.252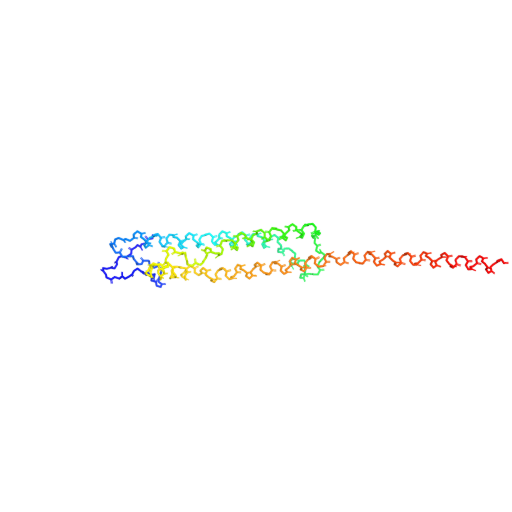 15.997 1.00 55.09 97 LEU A N 1
ATOM 770 C CA . LEU A 1 97 ? -2.895 -1.558 16.689 1.00 55.09 97 LEU A CA 1
ATOM 771 C C . LEU A 1 97 ? -4.294 -2.047 16.256 1.00 55.09 97 LEU A C 1
ATOM 773 O O . LEU A 1 97 ? -5.293 -1.554 16.777 1.00 55.09 97 LEU A O 1
ATOM 777 N N . LEU A 1 98 ? -4.378 -2.943 15.264 1.00 60.06 98 LEU A N 1
ATOM 778 C CA . LEU A 1 98 ? -5.625 -3.575 14.816 1.00 60.06 98 LEU A CA 1
ATOM 779 C C . LEU A 1 98 ? -5.924 -4.878 15.568 1.00 60.06 98 LEU A C 1
ATOM 781 O O . LEU A 1 98 ? -7.069 -5.334 15.524 1.00 60.06 98 LEU A O 1
ATOM 785 N N . ASP A 1 99 ? -4.926 -5.458 16.235 1.00 72.00 99 ASP A N 1
ATOM 786 C CA . ASP A 1 99 ? -5.133 -6.553 17.177 1.00 72.00 99 ASP A CA 1
ATOM 787 C C . ASP A 1 99 ? -5.835 -6.042 18.437 1.00 72.00 99 ASP A C 1
ATOM 789 O O . ASP A 1 99 ? -5.791 -4.852 18.761 1.00 72.00 99 ASP A O 1
ATOM 793 N N . THR A 1 100 ? -6.523 -6.942 19.142 1.00 76.25 100 THR A N 1
ATOM 794 C CA . THR A 1 100 ? -7.222 -6.594 20.379 1.00 76.25 100 THR A CA 1
ATOM 795 C C . THR A 1 100 ? -6.223 -6.031 21.395 1.00 76.25 100 THR A C 1
ATOM 797 O O . THR A 1 100 ? -5.341 -6.779 21.821 1.00 76.25 100 THR A O 1
ATOM 800 N N . PRO A 1 101 ? -6.352 -4.754 21.814 1.00 82.94 101 PRO A N 1
ATOM 801 C CA . PRO A 1 101 ? -5.387 -4.147 22.727 1.00 82.94 101 PRO A CA 1
ATOM 802 C C . PRO A 1 101 ? -5.273 -4.898 24.058 1.00 82.94 101 PRO A C 1
ATOM 804 O O . PRO A 1 101 ? -6.297 -5.298 24.615 1.00 82.94 101 PRO A O 1
ATOM 807 N N . ASP A 1 102 ? -4.065 -4.968 24.625 1.00 85.75 102 ASP A N 1
ATOM 808 C CA . ASP A 1 102 ? -3.753 -5.667 25.888 1.00 85.75 102 ASP A CA 1
ATOM 809 C C . ASP A 1 102 ? -4.682 -5.279 27.044 1.00 85.75 102 ASP A C 1
ATOM 811 O O . ASP A 1 102 ? -5.009 -6.087 27.911 1.00 85.75 102 ASP A O 1
ATOM 815 N N . PHE A 1 103 ? -5.169 -4.035 27.026 1.00 87.88 103 PHE A N 1
ATOM 816 C CA . PHE A 1 103 ? -6.160 -3.516 27.967 1.00 87.88 103 PHE A CA 1
ATOM 817 C C . PHE A 1 103 ? -7.395 -4.424 28.131 1.00 87.88 103 PHE A C 1
ATOM 819 O O . PHE A 1 103 ? -8.010 -4.443 29.202 1.00 87.88 103 PHE A O 1
ATOM 826 N N . TYR A 1 104 ? -7.774 -5.152 27.078 1.00 89.06 104 TYR A N 1
ATOM 827 C CA . TYR A 1 104 ? -8.946 -6.020 27.055 1.00 89.06 104 TYR A CA 1
ATOM 828 C C . TYR A 1 104 ? -8.655 -7.473 27.451 1.00 89.06 104 TYR A C 1
ATOM 830 O O . TYR A 1 104 ? -9.606 -8.169 27.789 1.00 89.06 104 TYR A O 1
ATOM 838 N N . TRP A 1 105 ? -7.394 -7.926 27.471 1.00 87.19 105 TRP A N 1
ATOM 839 C CA . TRP A 1 105 ? -7.046 -9.343 27.683 1.00 87.19 105 TRP A CA 1
ATOM 840 C C . TRP A 1 105 ? -7.462 -9.894 29.050 1.00 87.19 105 TRP A C 1
ATOM 842 O O . TRP A 1 105 ? -7.764 -11.073 29.176 1.00 87.19 105 TRP A O 1
ATOM 852 N N . GLU A 1 106 ? -7.501 -9.051 30.082 1.00 85.19 106 GLU A N 1
ATOM 853 C CA . GLU A 1 106 ? -7.957 -9.442 31.425 1.00 85.19 106 GLU A CA 1
ATOM 854 C C . GLU A 1 106 ? -9.461 -9.177 31.640 1.00 85.19 106 GLU A C 1
ATOM 856 O O . GLU A 1 106 ? -9.970 -9.265 32.760 1.00 85.19 106 GLU A O 1
ATOM 861 N N . ARG A 1 107 ? -10.182 -8.756 30.590 1.00 87.19 107 ARG A N 1
ATOM 862 C CA . ARG A 1 107 ? -11.545 -8.215 30.673 1.00 87.19 107 ARG A CA 1
ATOM 863 C C . ARG A 1 107 ? -12.444 -8.802 29.586 1.00 87.19 107 ARG A C 1
ATOM 865 O O . ARG A 1 107 ? -12.934 -8.060 28.734 1.00 87.19 107 ARG A O 1
ATOM 872 N N . ASP A 1 108 ? -12.759 -10.093 29.695 1.00 85.88 108 ASP A N 1
ATOM 873 C CA . ASP A 1 108 ? -13.569 -10.867 28.735 1.00 85.88 108 ASP A CA 1
ATOM 874 C C . ASP A 1 108 ? -14.810 -10.119 28.212 1.00 85.88 108 ASP A C 1
ATOM 876 O O . ASP A 1 108 ? -15.130 -10.143 27.025 1.00 85.88 108 ASP A O 1
ATOM 880 N N . GLN A 1 109 ? -15.533 -9.418 29.095 1.00 85.38 109 GLN A N 1
ATOM 881 C CA . GLN A 1 109 ? -16.745 -8.683 28.715 1.00 85.38 109 GLN A CA 1
ATOM 882 C C . GLN A 1 109 ? -16.458 -7.517 27.757 1.00 85.38 109 GLN A C 1
ATOM 884 O O . GLN A 1 109 ? -17.214 -7.296 26.811 1.00 85.38 109 GLN A O 1
ATOM 889 N N . LEU A 1 110 ? -15.374 -6.775 27.993 1.00 87.81 110 LEU A N 1
ATOM 890 C CA . LEU A 1 110 ? -14.973 -5.660 27.139 1.00 87.81 110 LEU A CA 1
ATOM 891 C C . LEU A 1 110 ? -14.293 -6.152 25.863 1.00 87.81 110 LEU A C 1
ATOM 893 O O . LEU A 1 110 ? -14.459 -5.524 24.824 1.00 87.81 110 LEU A O 1
ATOM 897 N N . GLU A 1 111 ? -13.578 -7.275 25.926 1.00 88.88 111 GLU A N 1
ATOM 898 C CA . GLU A 1 111 ? -12.984 -7.921 24.756 1.00 88.88 111 GLU A CA 1
ATOM 899 C C . GLU A 1 111 ? -14.059 -8.339 23.744 1.00 88.88 111 GLU A C 1
ATOM 901 O O . GLU A 1 111 ? -13.996 -7.980 22.566 1.00 88.88 111 GLU A O 1
ATOM 906 N N . VAL A 1 112 ? -15.108 -9.023 24.219 1.00 88.38 112 VAL A N 1
ATOM 907 C CA . VAL A 1 112 ? -16.250 -9.421 23.386 1.00 88.38 112 VAL A CA 1
ATOM 908 C C . VAL A 1 112 ? -16.944 -8.194 22.799 1.00 88.38 112 VAL A C 1
ATOM 910 O O . VAL A 1 112 ? -17.235 -8.174 21.602 1.00 88.38 112 VAL A O 1
ATOM 913 N N . LEU A 1 113 ? -17.175 -7.152 23.606 1.00 88.19 113 LEU A N 1
ATOM 914 C CA . LEU A 1 113 ? -17.782 -5.909 23.132 1.00 88.19 113 LEU A CA 1
ATOM 915 C C . LEU A 1 113 ? -16.915 -5.235 22.057 1.00 88.19 113 LEU A C 1
ATOM 917 O O . LEU A 1 113 ? -17.425 -4.869 20.999 1.00 88.19 113 LEU A O 1
ATOM 921 N N . TYR A 1 114 ? -15.607 -5.107 22.290 1.00 89.44 114 TYR A N 1
ATOM 922 C CA . TYR A 1 114 ? -14.657 -4.536 21.335 1.00 89.44 114 TYR A CA 1
ATOM 923 C C . TYR A 1 114 ? -14.666 -5.305 20.009 1.00 89.44 114 TYR A C 1
ATOM 925 O O . TYR A 1 114 ? -14.818 -4.706 18.944 1.00 89.44 114 TYR A O 1
ATOM 933 N N . SER A 1 115 ? -14.601 -6.636 20.073 1.00 89.12 115 SER A N 1
ATOM 934 C CA . SER A 1 115 ? -14.639 -7.518 18.904 1.00 89.12 115 SER A CA 1
ATOM 935 C C . SER A 1 115 ? -15.951 -7.393 18.118 1.00 89.12 115 SER A C 1
ATOM 937 O O . SER A 1 115 ? -15.939 -7.301 16.885 1.00 89.12 115 SER A O 1
ATOM 939 N N . GLN A 1 116 ? -17.094 -7.286 18.808 1.00 88.81 116 GLN A N 1
ATOM 940 C CA . GLN A 1 116 ? -18.390 -7.017 18.173 1.00 88.81 116 GLN A CA 1
ATOM 941 C C . GLN A 1 116 ? -18.397 -5.672 17.437 1.00 88.81 116 GLN A C 1
ATOM 943 O O . GLN A 1 116 ? -18.875 -5.598 16.304 1.00 88.81 116 GLN A O 1
ATOM 948 N N . ILE A 1 117 ? -17.840 -4.619 18.044 1.00 90.06 117 ILE A N 1
ATOM 949 C CA . ILE A 1 117 ? -17.764 -3.290 17.425 1.00 90.06 117 ILE A CA 1
ATOM 950 C C . ILE A 1 117 ? -16.820 -3.298 16.213 1.00 90.06 117 ILE A C 1
ATOM 952 O O . ILE A 1 117 ? -17.176 -2.773 15.156 1.00 90.06 117 ILE A O 1
ATOM 956 N N . CYS A 1 118 ? -15.650 -3.933 16.312 1.00 89.62 118 CYS A N 1
ATOM 957 C CA . CYS A 1 118 ? -14.724 -4.079 15.185 1.00 89.62 118 CYS A CA 1
ATOM 958 C C . CYS A 1 118 ? -15.333 -4.895 14.036 1.00 89.62 118 CYS A C 1
ATOM 960 O O . CYS A 1 118 ? -15.140 -4.555 12.864 1.00 89.62 118 CYS A O 1
ATOM 962 N N . THR A 1 119 ? -16.122 -5.923 14.356 1.00 90.12 119 THR A N 1
ATOM 963 C CA . THR A 1 119 ? -16.884 -6.698 13.368 1.00 90.12 119 THR A CA 1
ATOM 964 C C . THR A 1 119 ? -17.947 -5.831 12.696 1.00 90.12 119 THR A C 1
ATOM 966 O O . THR A 1 119 ? -18.034 -5.814 11.468 1.00 90.12 119 THR A O 1
ATOM 969 N N . TYR A 1 120 ? -18.702 -5.049 13.472 1.00 90.62 120 TYR A N 1
ATOM 970 C CA . TYR A 1 120 ? -19.709 -4.122 12.951 1.00 90.62 120 TYR A CA 1
ATOM 971 C C . TYR A 1 120 ? -19.099 -3.087 11.993 1.00 90.62 120 TYR A C 1
ATOM 973 O O . TYR A 1 120 ? -19.600 -2.887 10.888 1.00 90.62 120 TYR A O 1
ATOM 981 N N . PHE A 1 121 ? -17.958 -2.490 12.352 1.00 91.06 121 PHE A N 1
ATOM 982 C CA . PHE A 1 121 ? -17.220 -1.577 11.469 1.00 91.06 121 PHE A CA 1
ATOM 983 C C . PHE A 1 121 ? -16.439 -2.274 10.345 1.00 91.06 121 PHE A C 1
ATOM 985 O O . PHE A 1 121 ? -15.783 -1.599 9.545 1.00 91.06 121 PHE A O 1
ATOM 992 N N . SER A 1 122 ? -16.513 -3.607 10.258 1.00 91.94 122 SER A N 1
ATOM 993 C CA . SER A 1 122 ? -15.830 -4.423 9.251 1.00 91.94 122 SER A CA 1
ATOM 994 C C . SER A 1 122 ? -14.321 -4.163 9.181 1.00 91.94 122 SER A C 1
ATOM 996 O O . SER A 1 122 ? -13.741 -4.198 8.094 1.00 91.94 122 SER A O 1
ATOM 998 N N . ILE A 1 123 ? -13.682 -3.902 10.327 1.00 90.56 123 ILE A N 1
ATOM 999 C CA . ILE A 1 123 ? -12.272 -3.492 10.410 1.00 90.56 123 ILE A CA 1
ATOM 1000 C C . ILE A 1 123 ? -11.366 -4.509 9.713 1.00 90.56 123 ILE A C 1
ATOM 1002 O O . ILE A 1 123 ? -10.659 -4.149 8.777 1.00 90.56 123 ILE A O 1
ATOM 1006 N N . SER A 1 124 ? -11.463 -5.797 10.056 1.00 88.62 124 SER A N 1
ATOM 1007 C CA . SER A 1 124 ? -10.614 -6.843 9.464 1.00 88.62 124 SER A CA 1
ATOM 1008 C C . SER A 1 124 ? -10.790 -6.966 7.946 1.00 88.62 124 SER A C 1
ATOM 1010 O O . SER A 1 124 ? -9.815 -7.112 7.209 1.00 88.62 124 SER A O 1
ATOM 1012 N N . ARG A 1 125 ? -12.033 -6.865 7.449 1.00 91.69 125 ARG A N 1
ATOM 1013 C CA . ARG A 1 125 ? -12.321 -6.901 6.005 1.00 91.69 125 ARG A CA 1
ATOM 1014 C C . ARG A 1 125 ? -11.711 -5.692 5.298 1.00 91.69 125 ARG A C 1
ATOM 1016 O O . ARG A 1 125 ? -11.103 -5.854 4.245 1.00 91.69 125 ARG A O 1
ATOM 1023 N N . ARG A 1 126 ? -11.885 -4.496 5.862 1.00 92.81 126 ARG A N 1
ATOM 1024 C CA . ARG A 1 126 ? -11.360 -3.240 5.313 1.00 92.81 126 ARG A CA 1
ATOM 1025 C C . ARG A 1 126 ? -9.834 -3.244 5.271 1.00 92.81 126 ARG A C 1
ATOM 1027 O O . ARG A 1 126 ? -9.267 -2.997 4.212 1.00 92.81 126 ARG A O 1
ATOM 1034 N N . THR A 1 127 ? -9.178 -3.662 6.353 1.00 90.19 127 THR A N 1
ATOM 1035 C CA . THR A 1 127 ? -7.720 -3.850 6.394 1.00 90.19 127 THR A CA 1
ATOM 1036 C C . THR A 1 127 ? -7.243 -4.818 5.315 1.00 90.19 127 THR A C 1
ATOM 1038 O O . THR A 1 127 ? -6.271 -4.530 4.619 1.00 90.19 127 THR A O 1
ATOM 1041 N N . LYS A 1 128 ? -7.943 -5.944 5.113 1.00 89.62 128 LYS A N 1
ATOM 1042 C CA . LYS A 1 128 ? -7.601 -6.887 4.041 1.00 89.62 128 LYS A CA 1
ATOM 1043 C C . LYS A 1 128 ? -7.663 -6.224 2.661 1.00 89.62 128 LYS A C 1
ATOM 1045 O O . LYS A 1 128 ? -6.722 -6.361 1.893 1.00 89.62 128 LYS A O 1
ATOM 1050 N N . VAL A 1 129 ? -8.727 -5.475 2.364 1.00 93.88 129 VAL A N 1
ATOM 1051 C CA . VAL A 1 129 ? -8.873 -4.765 1.078 1.00 93.88 129 VAL A CA 1
ATOM 1052 C C . VAL A 1 129 ? -7.750 -3.746 0.862 1.00 93.88 129 VAL A C 1
ATOM 1054 O O . VAL A 1 129 ? -7.215 -3.661 -0.239 1.00 93.88 129 VAL A O 1
ATOM 1057 N N . ILE A 1 130 ? -7.365 -2.997 1.899 1.00 92.31 130 ILE A N 1
ATOM 1058 C CA . ILE A 1 130 ? -6.234 -2.059 1.836 1.00 92.31 130 ILE A CA 1
ATOM 1059 C C . ILE A 1 130 ? -4.936 -2.797 1.501 1.00 92.31 130 ILE A C 1
ATOM 1061 O O . ILE A 1 130 ? -4.214 -2.371 0.604 1.00 92.31 130 ILE A O 1
ATOM 1065 N N . ASN A 1 131 ? -4.651 -3.909 2.183 1.00 90.69 131 ASN A N 1
ATOM 1066 C CA . ASN A 1 131 ? -3.439 -4.692 1.943 1.00 90.69 131 ASN A CA 1
ATOM 1067 C C . ASN A 1 131 ? -3.378 -5.250 0.513 1.00 90.69 131 ASN A C 1
ATOM 1069 O O . ASN A 1 131 ? -2.331 -5.157 -0.122 1.00 90.69 131 ASN A O 1
ATOM 1073 N N . GLU A 1 132 ? -4.494 -5.752 -0.023 1.00 94.06 132 GLU A N 1
ATOM 1074 C CA . GLU A 1 132 ? -4.577 -6.189 -1.427 1.00 94.06 132 GLU A CA 1
ATOM 1075 C C . GLU A 1 132 ? -4.310 -5.028 -2.397 1.00 94.06 132 GLU A C 1
ATOM 1077 O O . GLU A 1 132 ? -3.469 -5.136 -3.287 1.00 94.06 132 GLU A O 1
ATOM 1082 N N . LYS A 1 133 ? -4.952 -3.868 -2.185 1.00 95.19 133 LYS A N 1
ATOM 1083 C CA . LYS A 1 133 ? -4.714 -2.664 -3.001 1.00 95.19 133 LYS A CA 1
ATOM 1084 C C . LYS A 1 133 ? -3.243 -2.230 -2.973 1.00 95.19 133 LYS A C 1
ATOM 1086 O O . LYS A 1 133 ? -2.694 -1.877 -4.016 1.00 95.19 133 LYS A O 1
ATOM 1091 N N . ILE A 1 134 ? -2.595 -2.269 -1.806 1.00 94.25 134 ILE A N 1
ATOM 1092 C CA . ILE A 1 134 ? -1.161 -1.969 -1.669 1.00 94.25 134 ILE A CA 1
ATOM 1093 C C . ILE A 1 134 ? -0.325 -2.963 -2.475 1.00 94.25 134 ILE A C 1
ATOM 1095 O O . ILE A 1 134 ? 0.562 -2.532 -3.210 1.00 94.25 134 ILE A O 1
ATOM 1099 N N . ASN A 1 135 ? -0.601 -4.265 -2.363 1.00 93.81 135 ASN A N 1
ATOM 1100 C CA . ASN A 1 135 ? 0.139 -5.295 -3.093 1.00 93.81 135 ASN A CA 1
ATOM 1101 C C . ASN A 1 135 ? 0.035 -5.093 -4.611 1.00 93.81 135 ASN A C 1
ATOM 1103 O O . ASN A 1 135 ? 1.063 -5.077 -5.282 1.00 93.81 135 ASN A O 1
ATOM 1107 N N . HIS A 1 136 ? -1.158 -4.806 -5.137 1.00 94.69 136 HIS A N 1
ATOM 1108 C CA . HIS A 1 136 ? -1.331 -4.487 -6.558 1.00 94.69 136 HIS A CA 1
ATOM 1109 C C . HIS A 1 136 ? -0.533 -3.253 -6.997 1.00 94.69 136 HIS A C 1
ATOM 1111 O O . HIS A 1 136 ? 0.056 -3.239 -8.077 1.00 94.69 136 HIS A O 1
ATOM 1117 N N . CYS A 1 137 ? -0.469 -2.215 -6.157 1.00 95.31 137 CYS A N 1
ATOM 1118 C CA . CYS A 1 137 ? 0.352 -1.042 -6.449 1.00 95.31 137 CYS A CA 1
ATOM 1119 C C . CYS A 1 137 ? 1.850 -1.389 -6.477 1.00 95.31 137 CYS A C 1
ATOM 1121 O O . CYS A 1 137 ? 2.576 -0.885 -7.332 1.00 95.31 137 CYS A O 1
ATOM 1123 N N . VAL A 1 138 ? 2.319 -2.248 -5.563 1.00 94.12 138 VAL A N 1
ATOM 1124 C CA . VAL A 1 138 ? 3.716 -2.712 -5.538 1.00 94.12 138 VAL A CA 1
ATOM 1125 C C . VAL A 1 138 ? 4.040 -3.478 -6.818 1.00 94.12 138 VAL A C 1
ATOM 1127 O O . VAL A 1 138 ? 5.012 -3.133 -7.488 1.00 94.12 138 VAL A O 1
ATOM 1130 N N . GLU A 1 139 ? 3.200 -4.446 -7.186 1.00 93.88 139 GLU A N 1
ATOM 1131 C CA . GLU A 1 139 ? 3.350 -5.243 -8.409 1.00 93.88 139 GLU A CA 1
ATOM 1132 C C . GLU A 1 139 ? 3.427 -4.348 -9.650 1.00 93.88 139 GLU A C 1
ATOM 1134 O O . GLU A 1 139 ? 4.334 -4.492 -10.470 1.00 93.88 139 GLU A O 1
ATOM 1139 N N . LEU A 1 140 ? 2.531 -3.360 -9.764 1.00 93.38 140 LEU A N 1
ATOM 1140 C CA . LEU A 1 140 ? 2.555 -2.413 -10.875 1.00 93.38 140 LEU A CA 1
ATOM 1141 C C . LEU A 1 140 ? 3.880 -1.642 -10.932 1.00 93.38 140 LEU A C 1
ATOM 1143 O O . LEU A 1 140 ? 4.484 -1.531 -11.995 1.00 93.38 140 LEU A O 1
ATOM 1147 N N . ILE A 1 141 ? 4.365 -1.116 -9.809 1.00 92.62 141 ILE A N 1
ATOM 1148 C CA . ILE A 1 141 ? 5.613 -0.340 -9.786 1.00 92.62 141 ILE A CA 1
ATOM 1149 C C . ILE A 1 141 ? 6.827 -1.211 -10.114 1.00 92.62 141 ILE A C 1
ATOM 1151 O O . ILE A 1 141 ? 7.751 -0.744 -10.783 1.00 92.62 141 ILE A O 1
ATOM 1155 N N . GLU A 1 142 ? 6.843 -2.469 -9.678 1.00 91.12 142 GLU A N 1
ATOM 1156 C CA . GLU A 1 142 ? 7.899 -3.422 -10.028 1.00 91.12 142 GLU A CA 1
ATOM 1157 C C . GLU A 1 142 ? 7.905 -3.745 -11.528 1.00 91.12 142 GLU A C 1
ATOM 1159 O O . GLU A 1 142 ? 8.974 -3.769 -12.153 1.00 91.12 142 GLU A O 1
ATOM 1164 N N . LEU A 1 143 ? 6.726 -3.888 -12.139 1.00 89.94 143 LEU A N 1
ATOM 1165 C CA . LEU A 1 143 ? 6.583 -4.016 -13.591 1.00 89.94 143 LEU A CA 1
ATOM 1166 C C . LEU A 1 143 ? 7.116 -2.777 -14.325 1.00 89.94 143 LEU A C 1
ATOM 1168 O O . LEU A 1 143 ? 7.853 -2.896 -15.303 1.00 89.94 143 LEU A O 1
ATOM 1172 N N . LEU A 1 144 ? 6.827 -1.572 -13.830 1.00 88.81 144 LEU A N 1
ATOM 1173 C CA . LEU A 1 144 ? 7.366 -0.339 -14.417 1.00 88.81 144 LEU A CA 1
ATOM 1174 C C . LEU A 1 144 ? 8.888 -0.267 -14.291 1.00 88.81 144 LEU A C 1
ATOM 1176 O O . LEU A 1 144 ? 9.585 0.077 -15.246 1.00 88.81 144 LEU A O 1
ATOM 1180 N N . ARG A 1 145 ? 9.420 -0.604 -13.115 1.00 86.56 145 ARG A N 1
ATOM 1181 C CA . ARG A 1 145 ? 10.859 -0.572 -12.849 1.00 86.56 145 ARG A CA 1
ATOM 1182 C C . ARG A 1 145 ? 11.617 -1.544 -13.752 1.00 86.56 145 ARG A C 1
ATOM 1184 O O . ARG A 1 145 ? 12.649 -1.157 -14.299 1.00 86.56 145 ARG A O 1
ATOM 1191 N N . SER A 1 146 ? 11.114 -2.768 -13.914 1.00 85.38 146 SER A N 1
ATOM 1192 C CA . SER A 1 146 ? 11.714 -3.770 -14.806 1.00 85.38 146 SER A CA 1
ATOM 1193 C C . SER A 1 146 ? 11.683 -3.306 -16.265 1.00 85.38 146 SER A C 1
ATOM 1195 O O . SER A 1 146 ? 12.736 -3.258 -16.897 1.00 85.38 146 SER A O 1
ATOM 1197 N N . HIS A 1 147 ? 10.542 -2.805 -16.748 1.00 82.81 147 HIS A N 1
ATOM 1198 C CA . HIS A 1 147 ? 10.412 -2.279 -18.111 1.00 82.81 147 HIS A CA 1
ATOM 1199 C C . HIS A 1 147 ? 11.376 -1.116 -18.422 1.00 82.81 147 HIS A C 1
ATOM 1201 O O . HIS A 1 147 ? 11.871 -0.973 -19.542 1.00 82.81 147 HIS A O 1
ATOM 1207 N N . LEU A 1 148 ? 11.665 -0.254 -17.441 1.00 77.81 148 LEU A N 1
ATOM 1208 C CA . LEU A 1 148 ? 12.621 0.842 -17.623 1.00 77.81 148 LEU A CA 1
ATOM 1209 C C . LEU A 1 148 ? 14.087 0.376 -17.574 1.00 77.81 148 LEU A C 1
ATOM 1211 O O . LEU A 1 148 ? 14.934 1.007 -18.213 1.00 77.81 148 LEU A O 1
ATOM 1215 N N . SER A 1 149 ? 14.385 -0.707 -16.851 1.00 70.12 149 SER A N 1
ATOM 1216 C CA . SER A 1 149 ? 15.742 -1.244 -16.680 1.00 70.12 149 SER A CA 1
ATOM 1217 C C . SER A 1 149 ? 16.306 -1.862 -17.967 1.00 70.12 149 SER A C 1
ATOM 1219 O O . SER A 1 149 ? 17.510 -1.761 -18.221 1.00 70.12 149 SER A O 1
ATOM 1221 N N . ASP A 1 150 ? 15.449 -2.410 -18.834 1.00 66.62 150 ASP A N 1
ATOM 1222 C CA . ASP A 1 150 ? 15.857 -3.086 -20.078 1.00 66.62 150 ASP A CA 1
ATOM 1223 C C . ASP A 1 150 ? 16.637 -2.178 -21.045 1.00 66.62 150 ASP A C 1
ATOM 1225 O O . ASP A 1 150 ? 17.487 -2.631 -21.814 1.00 66.62 150 ASP A O 1
ATOM 1229 N N . LYS A 1 151 ? 16.447 -0.857 -20.957 1.00 63.31 151 LYS A N 1
ATOM 1230 C CA . LYS A 1 151 ? 17.146 0.115 -21.814 1.00 63.31 151 LYS A CA 1
ATOM 1231 C C . LYS A 1 151 ? 18.650 0.190 -21.550 1.00 63.31 151 LYS A C 1
ATOM 1233 O O . LYS A 1 151 ? 19.394 0.612 -22.437 1.00 63.31 151 LYS A O 1
ATOM 1238 N N . HIS A 1 152 ? 19.105 -0.168 -20.348 1.00 65.50 152 HIS A N 1
ATOM 1239 C CA . HIS A 1 152 ? 20.528 -0.109 -20.021 1.00 65.50 152 HIS A CA 1
ATOM 1240 C C . HIS A 1 152 ? 21.302 -1.260 -20.673 1.00 65.50 152 HIS A C 1
ATOM 1242 O O . HIS A 1 152 ? 22.346 -1.027 -21.281 1.00 65.50 152 HIS A O 1
ATOM 1248 N N . HIS A 1 153 ? 20.750 -2.475 -20.624 1.00 69.56 153 HIS A N 1
ATOM 1249 C CA . HIS A 1 153 ? 21.355 -3.664 -21.228 1.00 69.56 153 HIS A CA 1
ATOM 1250 C C . HIS A 1 153 ? 21.481 -3.530 -22.748 1.00 69.56 153 HIS A C 1
ATOM 1252 O O . HIS A 1 153 ? 22.563 -3.745 -23.291 1.00 69.56 153 HIS A O 1
ATOM 1258 N N . VAL A 1 154 ? 20.428 -3.040 -23.411 1.00 75.00 154 VAL A N 1
ATOM 1259 C CA . VAL A 1 154 ? 20.433 -2.813 -24.865 1.00 75.00 154 VAL A CA 1
ATOM 1260 C C . VAL A 1 154 ? 21.500 -1.795 -25.284 1.00 75.00 154 VAL A C 1
ATOM 1262 O O . VAL A 1 154 ? 22.126 -1.942 -26.332 1.00 75.00 154 VAL A O 1
ATOM 1265 N N . ARG A 1 155 ? 21.760 -0.759 -24.473 1.00 80.69 155 ARG A N 1
ATOM 1266 C CA . ARG A 1 155 ? 22.802 0.232 -24.792 1.00 80.69 155 ARG A CA 1
ATOM 1267 C C . ARG A 1 155 ? 24.206 -0.369 -24.721 1.00 80.69 155 ARG A C 1
ATOM 1269 O O . ARG A 1 155 ? 25.034 -0.055 -25.573 1.00 80.69 155 ARG A O 1
ATOM 1276 N N . LEU A 1 156 ? 24.474 -1.204 -23.717 1.00 86.25 156 LEU A N 1
ATOM 1277 C CA . LEU A 1 156 ? 25.762 -1.890 -23.589 1.00 86.25 156 LEU A CA 1
ATOM 1278 C C . LEU A 1 156 ? 25.982 -2.871 -24.742 1.00 86.25 156 LEU A C 1
ATOM 1280 O O . LEU A 1 156 ? 27.071 -2.906 -25.307 1.00 86.25 156 LEU A O 1
ATOM 1284 N N . GLU A 1 157 ? 24.940 -3.599 -25.137 1.00 88.38 157 GLU A N 1
ATOM 1285 C CA . GLU A 1 157 ? 24.990 -4.511 -26.280 1.00 88.38 157 GLU A CA 1
ATOM 1286 C C . GLU A 1 157 ? 25.342 -3.772 -27.579 1.00 88.38 157 GLU A C 1
ATOM 1288 O O . GLU A 1 157 ? 26.289 -4.145 -28.271 1.00 88.38 157 GLU A O 1
ATOM 1293 N N . TRP A 1 158 ? 24.667 -2.652 -27.862 1.00 91.44 158 TRP A N 1
ATOM 1294 C CA . TRP A 1 158 ? 24.975 -1.818 -29.028 1.00 91.44 158 TRP A CA 1
ATOM 1295 C C . TRP A 1 158 ? 26.402 -1.263 -29.020 1.00 91.44 158 TRP A C 1
ATOM 1297 O O . TRP A 1 158 ? 27.035 -1.184 -30.073 1.00 91.44 158 TRP A O 1
ATOM 1307 N N . MET A 1 159 ? 26.925 -0.894 -27.848 1.00 92.06 159 MET A N 1
ATOM 1308 C CA . MET A 1 159 ? 28.307 -0.431 -27.714 1.00 92.06 159 MET A CA 1
ATOM 1309 C C . MET A 1 159 ? 29.305 -1.540 -28.071 1.00 92.06 159 MET A C 1
ATOM 1311 O O . MET A 1 159 ? 30.263 -1.279 -28.794 1.00 92.06 159 MET A O 1
ATOM 1315 N N . ILE A 1 160 ? 29.064 -2.777 -27.620 1.00 93.75 160 ILE A N 1
ATOM 1316 C CA . ILE A 1 160 ? 29.915 -3.935 -27.937 1.00 93.75 160 ILE A CA 1
ATOM 1317 C C . ILE A 1 160 ? 29.890 -4.231 -29.442 1.00 93.75 160 ILE A C 1
ATOM 1319 O O . ILE A 1 160 ? 30.950 -4.395 -30.043 1.00 93.75 160 ILE A O 1
ATOM 1323 N N . ILE A 1 161 ? 28.706 -4.243 -30.065 1.00 94.50 161 ILE A N 1
ATOM 1324 C CA . ILE A 1 161 ? 28.567 -4.462 -31.515 1.00 94.50 161 ILE A CA 1
ATOM 1325 C C . ILE A 1 161 ? 29.354 -3.402 -32.296 1.00 94.50 161 ILE A C 1
ATOM 1327 O O . ILE A 1 161 ? 30.094 -3.739 -33.218 1.00 94.50 161 ILE A O 1
ATOM 1331 N N . LEU A 1 162 ? 29.244 -2.127 -31.910 1.00 95.25 162 LEU A N 1
ATOM 1332 C CA . LEU A 1 162 ? 29.965 -1.035 -32.565 1.00 95.25 162 LEU A CA 1
ATOM 1333 C C . LEU A 1 162 ? 31.487 -1.189 -32.434 1.00 95.25 162 LEU A C 1
ATOM 1335 O O . LEU A 1 162 ? 32.199 -0.989 -33.415 1.00 95.25 162 LEU A O 1
ATOM 1339 N N . LEU A 1 163 ? 31.987 -1.580 -31.258 1.00 94.88 163 LEU A N 1
ATOM 1340 C CA . LEU A 1 163 ? 33.419 -1.811 -31.035 1.00 94.88 163 LEU A CA 1
ATOM 1341 C C . LEU A 1 163 ? 33.965 -2.945 -31.915 1.00 94.88 163 LEU A C 1
ATOM 1343 O O . LEU A 1 163 ? 35.010 -2.776 -32.537 1.00 94.88 163 LEU A O 1
ATOM 1347 N N . ILE A 1 164 ? 33.235 -4.060 -32.032 1.00 95.19 164 ILE A N 1
ATOM 1348 C CA . ILE A 1 164 ? 33.620 -5.178 -32.911 1.00 95.19 164 ILE A CA 1
ATOM 1349 C C . ILE A 1 164 ? 33.623 -4.738 -34.382 1.00 95.19 164 ILE A C 1
ATOM 1351 O O . ILE A 1 164 ? 34.542 -5.076 -35.122 1.00 95.19 164 ILE A O 1
ATOM 1355 N N . MET A 1 165 ? 32.628 -3.955 -34.813 1.00 96.62 165 MET A N 1
ATOM 1356 C CA . MET A 1 165 ? 32.569 -3.440 -36.187 1.00 96.62 165 MET A CA 1
ATOM 1357 C C . MET A 1 165 ? 33.773 -2.557 -36.530 1.00 96.62 165 MET A C 1
ATOM 1359 O O . MET A 1 165 ? 34.305 -2.654 -37.633 1.00 96.62 165 MET A O 1
ATOM 1363 N N . VAL A 1 166 ? 34.216 -1.711 -35.596 1.00 96.50 166 VAL A N 1
ATOM 1364 C CA . VAL A 1 166 ? 35.407 -0.867 -35.780 1.00 96.50 166 VAL A CA 1
ATOM 1365 C C . VAL A 1 166 ? 36.671 -1.718 -35.925 1.00 96.50 166 VAL A C 1
ATOM 1367 O O . VAL A 1 166 ? 37.451 -1.474 -36.843 1.00 96.50 166 VAL A O 1
ATOM 1370 N N . GLU A 1 167 ? 36.841 -2.738 -35.083 1.00 96.19 167 GLU A N 1
ATOM 1371 C CA . GLU A 1 167 ? 37.977 -3.669 -35.150 1.00 96.19 167 GLU A CA 1
ATOM 1372 C C . GLU A 1 167 ? 38.039 -4.390 -36.505 1.00 96.19 167 GLU A C 1
ATOM 1374 O O . GLU A 1 167 ? 39.064 -4.385 -37.185 1.00 96.19 167 GLU A O 1
ATOM 1379 N N . VAL A 1 168 ? 36.905 -4.943 -36.950 1.00 95.75 168 VAL A N 1
ATOM 1380 C CA . VAL A 1 168 ? 36.803 -5.635 -38.242 1.00 95.75 168 VAL A CA 1
ATOM 1381 C C . VAL A 1 168 ? 37.113 -4.687 -39.404 1.00 95.75 168 VAL A C 1
ATOM 1383 O O . VAL A 1 168 ? 37.795 -5.079 -40.347 1.00 95.75 168 VAL A O 1
ATOM 1386 N N . CYS A 1 169 ? 36.661 -3.431 -39.345 1.00 95.50 169 CYS A N 1
ATOM 1387 C CA . CYS A 1 169 ? 37.000 -2.427 -40.353 1.00 95.50 169 CYS A CA 1
ATOM 1388 C C . CYS A 1 169 ? 38.511 -2.160 -40.422 1.00 95.50 169 CYS A C 1
ATOM 1390 O O . CYS A 1 169 ? 39.052 -2.089 -41.526 1.00 95.50 169 CYS A O 1
ATOM 1392 N N . PHE A 1 170 ? 39.197 -2.031 -39.280 1.00 95.50 170 PHE A N 1
ATOM 1393 C CA . PHE A 1 170 ? 40.652 -1.847 -39.259 1.00 95.50 170 PHE A CA 1
ATOM 1394 C C . PHE A 1 170 ? 41.391 -3.053 -39.843 1.00 95.50 170 PHE A C 1
ATOM 1396 O O . PHE A 1 170 ? 42.285 -2.867 -40.669 1.00 95.50 170 PHE A O 1
ATOM 1403 N N . GLU A 1 171 ? 40.975 -4.270 -39.493 1.00 93.06 171 GLU A N 1
ATOM 1404 C CA . GLU A 1 171 ? 41.536 -5.502 -40.058 1.00 93.06 171 GLU A CA 1
ATOM 1405 C C . GLU A 1 171 ? 41.325 -5.594 -41.574 1.00 93.06 171 GLU A C 1
ATOM 1407 O O . GLU A 1 171 ? 42.251 -5.931 -42.311 1.00 93.06 171 GLU A O 1
ATOM 1412 N N . ILE A 1 172 ? 40.143 -5.223 -42.080 1.00 94.12 172 ILE A N 1
ATOM 1413 C CA . ILE A 1 172 ? 39.874 -5.198 -43.526 1.00 94.12 172 ILE A CA 1
ATOM 1414 C C . ILE A 1 172 ? 40.771 -4.176 -44.233 1.00 94.12 172 ILE A C 1
ATOM 1416 O O . ILE A 1 172 ? 41.353 -4.495 -45.268 1.00 94.12 172 ILE A O 1
ATOM 1420 N N . ILE A 1 173 ? 40.901 -2.960 -43.689 1.00 93.94 173 ILE A N 1
ATOM 1421 C CA . ILE A 1 173 ? 41.762 -1.916 -44.269 1.00 93.94 173 ILE A CA 1
ATOM 1422 C C . ILE A 1 173 ? 43.216 -2.399 -44.320 1.00 93.94 173 ILE A C 1
ATOM 1424 O O . ILE A 1 173 ? 43.858 -2.297 -45.364 1.00 93.94 173 ILE A O 1
ATOM 1428 N N . HIS A 1 174 ? 43.715 -2.973 -43.223 1.00 91.94 174 HIS A N 1
ATOM 1429 C CA . HIS A 1 174 ? 45.070 -3.511 -43.140 1.00 91.94 174 HIS A CA 1
ATOM 1430 C C . HIS A 1 174 ? 45.292 -4.691 -44.103 1.00 91.94 174 HIS A C 1
ATOM 1432 O O . HIS A 1 174 ? 46.330 -4.779 -44.759 1.00 91.94 174 HIS A O 1
ATOM 1438 N N . TYR A 1 175 ? 44.305 -5.580 -44.243 1.00 92.81 175 TYR A N 1
ATOM 1439 C CA . TYR A 1 175 ? 44.363 -6.697 -45.184 1.00 92.81 175 TYR A CA 1
ATOM 1440 C C . TYR A 1 175 ? 44.426 -6.226 -46.642 1.00 92.81 175 TYR A C 1
ATOM 1442 O O . TYR A 1 175 ? 45.212 -6.762 -47.422 1.00 92.81 175 TYR A O 1
ATOM 1450 N N . VAL A 1 176 ? 43.629 -5.217 -47.010 1.00 93.38 176 VAL A N 1
ATOM 1451 C CA . VAL A 1 176 ? 43.639 -4.635 -48.361 1.00 93.38 176 VAL A CA 1
ATOM 1452 C C . VAL A 1 176 ? 44.970 -3.946 -48.649 1.00 93.38 176 VAL A C 1
ATOM 1454 O O . VAL A 1 176 ? 45.545 -4.196 -49.704 1.00 93.38 176 VAL A O 1
ATOM 1457 N N . ASP A 1 177 ? 45.495 -3.142 -47.720 1.00 90.75 177 ASP A N 1
ATOM 1458 C CA . ASP A 1 177 ? 46.790 -2.468 -47.896 1.00 90.75 177 ASP A CA 1
ATOM 1459 C C . ASP A 1 177 ? 47.926 -3.478 -48.128 1.00 90.75 177 ASP A C 1
ATOM 1461 O O . ASP A 1 177 ? 48.742 -3.320 -49.035 1.00 90.75 177 ASP A O 1
ATOM 1465 N N . ARG A 1 178 ? 47.900 -4.598 -47.393 1.00 87.69 178 ARG A N 1
ATOM 1466 C CA . ARG A 1 178 ? 48.855 -5.701 -47.551 1.00 87.69 178 ARG A CA 1
ATOM 1467 C C . ARG A 1 178 ? 48.728 -6.474 -48.869 1.00 87.69 178 ARG A C 1
ATOM 1469 O O . ARG A 1 178 ? 49.708 -7.082 -49.283 1.00 87.69 178 ARG A O 1
ATOM 1476 N N . PHE A 1 179 ? 47.544 -6.539 -49.478 1.00 83.19 179 PHE A N 1
ATOM 1477 C CA . PHE A 1 179 ? 47.328 -7.264 -50.740 1.00 83.19 179 PHE A CA 1
ATOM 1478 C C . PHE A 1 179 ? 47.515 -6.391 -51.984 1.00 83.19 179 PHE A C 1
ATOM 1480 O O . PHE A 1 179 ? 47.691 -6.923 -53.080 1.00 83.19 179 PHE A O 1
ATOM 1487 N N . VAL A 1 180 ? 47.405 -5.070 -51.831 1.00 76.38 180 VAL A N 1
ATOM 1488 C CA . VAL A 1 180 ? 47.531 -4.096 -52.924 1.00 76.38 180 VAL A CA 1
ATOM 1489 C C . VAL A 1 180 ? 48.988 -3.640 -53.128 1.00 76.38 180 VAL A C 1
ATOM 1491 O O . VAL A 1 180 ? 49.308 -3.166 -54.219 1.00 76.38 180 VAL A O 1
ATOM 1494 N N . HIS A 1 181 ? 49.871 -3.830 -52.139 1.00 50.19 181 HIS A N 1
ATOM 1495 C CA . HIS A 1 181 ? 51.336 -3.733 -52.272 1.00 50.19 181 HIS A CA 1
ATOM 1496 C C . HIS A 1 181 ? 51.987 -5.099 -52.517 1.00 50.19 181 HIS A C 1
ATOM 1498 O O . HIS A 1 181 ? 52.996 -5.131 -53.259 1.00 50.19 181 HIS A O 1
#

Radius of gyration: 30.57 Å; Cα contacts (8 Å, |Δi|>4): 108; chains: 1; bounding box: 84×20×89 Å

InterPro domains:
  IPR003734 Domain of unknown function DUF155 [PF02582] (1-131)
  IPR051624 RMD1/Sad1-interacting [PTHR16255] (18-180)

Sequence (181 aa):
MNYKYLEQGKAAISPIGEIIISPLDNLLEKYTFSNAMALSVKLGIWEASLEKYIDTIEFVTEDLKNGNKIKMSQEEVLRKHGELFALRHMINLSSDLLDTPDFYWERDQLEVLYSQICTYFSISRRTKVINEKINHCVELIELLRSHLSDKHHVRLEWMIILLIMVEVCFEIIHYVDRFVH